Protein AF-A0A067F2X7-F1 (afdb_monomer_lite)

Radius of gyration: 16.56 Å; chains: 1; bounding box: 42×36×54 Å

Sequence (185 aa):
MISTTFTIRISRYPNTTDSADGMTFVFAPDSNPSPPNSYGSSLGIFSRSQGGNVSQLAVELDTYKNGFDMDGNHIGIDTTSVLSSFAASLNSTGIDLKSGRPIKVQIDYDGWTKMLYVSVAYHGYPLQRFIEKPIIMSETVPSSVYVGFTAATGAISESHHLLDWTFTTFPLPSYSLKKQNLVKH

Structure (mmCIF, N/CA/C/O backbone):
data_AF-A0A067F2X7-F1
#
_entry.id   AF-A0A067F2X7-F1
#
loop_
_atom_site.group_PDB
_atom_site.id
_atom_site.type_symbol
_atom_site.label_atom_id
_atom_site.label_alt_id
_atom_site.label_comp_id
_atom_site.label_asym_id
_atom_site.label_entity_id
_atom_site.label_seq_id
_atom_site.pdbx_PDB_ins_code
_atom_site.Cartn_x
_atom_site.Cartn_y
_atom_site.Cartn_z
_atom_site.occupancy
_atom_site.B_iso_or_equiv
_atom_site.auth_seq_id
_atom_site.auth_comp_id
_atom_site.auth_asym_id
_atom_site.auth_atom_id
_atom_site.pdbx_PDB_model_num
ATOM 1 N N . MET A 1 1 ? -15.515 -3.422 11.302 1.00 92.25 1 MET A N 1
ATOM 2 C CA . MET A 1 1 ? -14.749 -4.216 10.319 1.00 92.25 1 MET A CA 1
ATOM 3 C C . MET A 1 1 ? -14.449 -3.343 9.124 1.00 92.25 1 MET A C 1
ATOM 5 O O . MET A 1 1 ? -15.314 -2.559 8.740 1.00 92.25 1 MET A O 1
ATOM 9 N N . ILE A 1 2 ? -13.260 -3.474 8.551 1.00 96.12 2 ILE A N 1
ATOM 10 C CA . ILE A 1 2 ? -12.898 -2.843 7.278 1.00 96.12 2 ILE A CA 1
ATOM 11 C C . ILE A 1 2 ? -12.334 -3.946 6.392 1.00 96.12 2 ILE A C 1
ATOM 13 O O . ILE A 1 2 ? -11.570 -4.773 6.879 1.00 96.12 2 ILE A O 1
ATOM 17 N N . SER A 1 3 ? -12.720 -3.976 5.125 1.00 97.88 3 SER A N 1
ATOM 18 C CA . SER A 1 3 ? -12.086 -4.832 4.128 1.00 97.88 3 SER A CA 1
ATOM 19 C C . SER A 1 3 ? -11.923 -4.041 2.843 1.00 97.88 3 SER A C 1
ATOM 21 O O . SER A 1 3 ? -12.883 -3.459 2.330 1.00 97.88 3 SER A O 1
ATOM 23 N N . THR A 1 4 ? -10.698 -3.991 2.341 1.00 98.62 4 THR A N 1
ATOM 24 C CA . THR A 1 4 ? -10.367 -3.377 1.059 1.00 98.62 4 THR A CA 1
ATOM 25 C C . THR A 1 4 ? -9.616 -4.388 0.219 1.00 98.62 4 THR A C 1
ATOM 27 O O . THR A 1 4 ? -8.741 -5.101 0.706 1.00 98.62 4 THR A O 1
ATOM 30 N N . THR A 1 5 ? -9.987 -4.486 -1.047 1.00 98.69 5 THR A N 1
ATOM 31 C CA . THR A 1 5 ? -9.286 -5.308 -2.027 1.00 98.69 5 THR A CA 1
ATOM 32 C C . THR A 1 5 ? -9.041 -4.457 -3.249 1.00 98.69 5 THR A C 1
ATOM 34 O O . THR A 1 5 ? -9.955 -3.810 -3.756 1.00 98.69 5 THR A O 1
ATOM 37 N N . PHE A 1 6 ? -7.813 -4.461 -3.734 1.00 98.81 6 PHE A N 1
ATOM 38 C CA . PHE A 1 6 ? -7.448 -3.739 -4.938 1.00 98.81 6 PHE A CA 1
ATOM 39 C C . PHE A 1 6 ? -6.483 -4.556 -5.779 1.00 98.81 6 PHE A C 1
ATOM 41 O O . PHE A 1 6 ? -5.758 -5.418 -5.279 1.00 98.81 6 PHE A O 1
ATOM 48 N N . THR A 1 7 ? -6.497 -4.294 -7.080 1.00 98.81 7 THR A N 1
ATOM 49 C CA . THR A 1 7 ? -5.520 -4.853 -8.009 1.00 98.81 7 THR A CA 1
ATOM 50 C C . THR A 1 7 ? -4.675 -3.721 -8.557 1.00 98.81 7 THR A C 1
ATOM 52 O O . THR A 1 7 ? -5.209 -2.750 -9.088 1.00 98.81 7 THR A O 1
ATOM 55 N N . ILE A 1 8 ? -3.361 -3.858 -8.450 1.00 98.75 8 ILE A N 1
ATOM 56 C CA . ILE A 1 8 ? -2.392 -2.878 -8.933 1.00 98.75 8 ILE A CA 1
ATOM 57 C C . ILE A 1 8 ? -1.504 -3.474 -10.015 1.00 98.75 8 ILE A C 1
ATOM 59 O O . ILE A 1 8 ? -1.433 -4.691 -10.195 1.00 98.75 8 ILE A O 1
ATOM 63 N N . ARG A 1 9 ? -0.793 -2.606 -10.723 1.00 98.62 9 ARG A N 1
ATOM 64 C CA . ARG A 1 9 ? 0.336 -2.968 -11.570 1.00 98.62 9 ARG A CA 1
ATOM 65 C C . ARG A 1 9 ? 1.434 -1.931 -11.391 1.00 98.62 9 ARG A C 1
ATOM 67 O O . ARG A 1 9 ? 1.218 -0.771 -11.736 1.00 98.62 9 ARG A O 1
ATOM 74 N N . ILE A 1 10 ? 2.599 -2.374 -10.925 1.00 98.31 10 ILE A N 1
ATOM 75 C CA . ILE A 1 10 ? 3.811 -1.558 -10.890 1.00 98.31 10 ILE A CA 1
ATOM 76 C C . ILE A 1 10 ? 4.750 -2.050 -11.985 1.00 98.31 10 ILE A C 1
ATOM 78 O O . ILE A 1 10 ? 5.025 -3.248 -12.072 1.00 98.31 10 ILE A O 1
ATOM 82 N N . SER A 1 11 ? 5.180 -1.149 -12.870 1.00 96.56 11 SER A N 1
ATOM 83 C CA . SER A 1 11 ? 6.030 -1.515 -14.011 1.00 96.56 11 SER A CA 1
ATOM 84 C C . SER A 1 11 ? 7.213 -0.573 -14.151 1.00 96.56 11 SER A C 1
ATOM 86 O O . SER A 1 11 ? 7.033 0.643 -14.263 1.00 96.56 11 SER A O 1
ATOM 88 N N . ARG A 1 12 ? 8.407 -1.159 -14.250 1.00 93.88 12 ARG A N 1
ATOM 89 C CA . ARG A 1 12 ? 9.617 -0.472 -14.708 1.00 93.88 12 ARG A CA 1
ATOM 90 C C . ARG A 1 12 ? 9.470 0.034 -16.145 1.00 93.88 12 ARG A C 1
ATOM 92 O O . ARG A 1 12 ? 8.799 -0.595 -16.968 1.00 93.88 12 ARG A O 1
ATOM 99 N N . TYR A 1 13 ? 10.141 1.137 -16.465 1.00 90.75 13 TYR A N 1
ATOM 100 C CA . TYR A 1 13 ? 10.200 1.628 -17.841 1.00 90.75 13 TYR A CA 1
ATOM 101 C C . TYR A 1 13 ? 11.088 0.734 -18.732 1.00 90.75 13 TYR A C 1
ATOM 103 O O . TYR A 1 13 ? 12.013 0.074 -18.245 1.00 90.75 13 TYR A O 1
ATOM 111 N N . PRO A 1 14 ? 10.834 0.684 -20.054 1.00 87.31 14 PRO A N 1
ATOM 112 C CA . PRO A 1 14 ? 11.702 -0.029 -20.986 1.00 87.31 14 PRO A CA 1
ATOM 113 C C . PRO A 1 14 ? 13.152 0.464 -20.908 1.00 87.31 14 PRO A C 1
ATOM 115 O O . PRO A 1 14 ? 13.402 1.652 -20.724 1.00 87.31 14 PRO A O 1
ATOM 118 N N . ASN A 1 15 ? 14.108 -0.448 -21.102 1.00 86.50 15 ASN A N 1
ATOM 119 C CA . ASN A 1 15 ? 15.552 -0.171 -21.093 1.00 86.50 15 ASN A CA 1
ATOM 120 C C . ASN A 1 15 ? 16.133 0.338 -19.759 1.00 86.50 15 ASN A C 1
ATOM 122 O O . ASN A 1 15 ? 17.279 0.780 -19.737 1.00 86.50 15 ASN A O 1
ATOM 126 N N . THR A 1 16 ? 15.401 0.232 -18.645 1.00 87.50 16 THR A N 1
ATOM 127 C CA . THR A 1 16 ? 15.972 0.424 -17.304 1.00 87.50 16 THR A CA 1
ATOM 128 C C . THR A 1 16 ? 16.350 -0.918 -16.678 1.00 87.50 16 THR A C 1
ATOM 130 O O . THR A 1 16 ? 15.758 -1.961 -16.983 1.00 87.50 16 THR A O 1
ATOM 133 N N . THR A 1 17 ? 17.364 -0.903 -15.812 1.00 85.62 17 THR A N 1
ATOM 134 C CA . THR A 1 17 ? 17.776 -2.064 -15.005 1.00 85.62 17 THR A CA 1
ATOM 135 C C . THR A 1 17 ? 17.149 -2.066 -13.616 1.00 85.62 17 THR A C 1
ATOM 137 O O . THR A 1 17 ? 17.174 -3.099 -12.958 1.00 85.62 17 THR A O 1
ATOM 140 N N . ASP A 1 18 ? 16.586 -0.935 -13.187 1.00 87.62 18 ASP A N 1
ATOM 141 C CA . ASP A 1 18 ? 15.961 -0.762 -11.879 1.00 87.62 18 ASP A CA 1
ATOM 142 C C . ASP A 1 18 ? 14.793 0.240 -11.950 1.00 87.62 18 ASP A C 1
ATOM 144 O O . ASP A 1 18 ? 14.601 0.909 -12.977 1.00 87.62 18 ASP A O 1
ATOM 148 N N . SER A 1 19 ? 13.992 0.297 -10.886 1.00 94.38 19 SER A N 1
ATOM 149 C CA . SER A 1 19 ? 12.815 1.159 -10.746 1.00 94.38 19 SER A CA 1
ATOM 150 C C . SER A 1 19 ? 12.458 1.378 -9.265 1.00 94.38 19 SER A C 1
ATOM 152 O O . SER A 1 19 ? 12.882 0.589 -8.419 1.00 94.38 19 SER A O 1
ATOM 154 N N . ALA A 1 20 ? 11.759 2.478 -8.964 1.00 96.31 20 ALA A N 1
ATOM 155 C CA . ALA A 1 20 ? 11.443 2.939 -7.608 1.00 96.31 20 ALA A CA 1
ATOM 156 C C . ALA A 1 20 ? 10.265 3.947 -7.627 1.00 96.31 20 ALA A C 1
ATOM 158 O O . ALA A 1 20 ? 9.943 4.491 -8.691 1.00 96.31 20 ALA A O 1
ATOM 159 N N . ASP A 1 21 ? 9.630 4.284 -6.499 1.00 96.38 21 ASP A N 1
ATOM 160 C CA . ASP A 1 21 ? 9.939 3.830 -5.123 1.00 96.38 21 ASP A CA 1
ATOM 161 C C . ASP A 1 21 ? 8.808 2.995 -4.509 1.00 96.38 21 ASP A C 1
ATOM 163 O O . ASP A 1 21 ? 9.048 2.206 -3.605 1.00 96.38 21 ASP A O 1
ATOM 167 N N . GLY A 1 22 ? 7.584 3.133 -5.016 1.00 97.31 22 GLY A N 1
ATOM 168 C CA . GLY A 1 22 ? 6.470 2.279 -4.629 1.00 97.31 22 GLY A CA 1
ATOM 169 C C . GLY A 1 22 ? 5.163 3.042 -4.501 1.00 97.31 22 GLY A C 1
ATOM 170 O O . GLY A 1 22 ? 5.021 4.194 -4.928 1.00 97.31 22 GLY A O 1
ATOM 171 N N . MET A 1 23 ? 4.182 2.376 -3.903 1.00 98.06 23 MET A N 1
ATOM 172 C CA . MET A 1 23 ? 2.858 2.941 -3.664 1.00 98.06 23 MET A CA 1
ATOM 173 C C . MET A 1 23 ? 2.276 2.470 -2.339 1.00 98.06 23 MET A C 1
ATOM 175 O O . MET A 1 23 ? 2.690 1.450 -1.798 1.00 98.06 23 MET A O 1
ATOM 179 N N . THR A 1 24 ? 1.272 3.182 -1.841 1.00 97.69 24 THR A N 1
ATOM 180 C CA . THR A 1 24 ? 0.610 2.842 -0.582 1.00 97.69 24 THR A CA 1
ATOM 181 C C . THR A 1 24 ? -0.907 2.892 -0.715 1.00 97.69 24 THR A C 1
ATOM 183 O O . THR A 1 24 ? -1.456 3.628 -1.540 1.00 97.69 24 THR A O 1
ATOM 186 N N . PHE A 1 25 ? -1.590 2.108 0.116 1.00 98.19 25 PHE A N 1
ATOM 187 C CA . PHE A 1 25 ? -2.991 2.333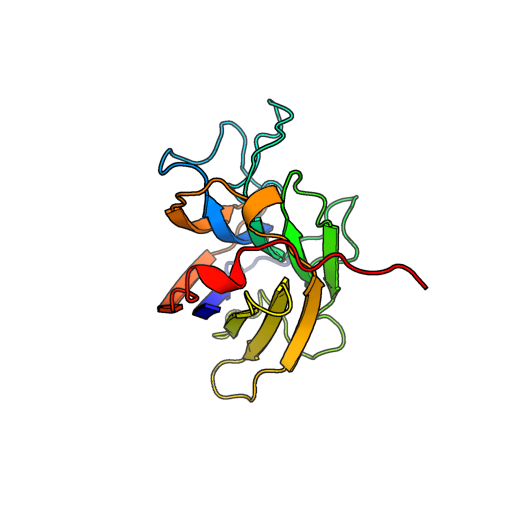 0.465 1.00 98.19 25 PHE A CA 1
ATOM 188 C C . PHE A 1 25 ? -3.053 3.048 1.816 1.00 98.19 25 PHE A C 1
ATOM 190 O O . PHE A 1 25 ? -2.439 2.575 2.770 1.00 98.19 25 PHE A O 1
ATOM 197 N N . VAL A 1 26 ? -3.802 4.148 1.918 1.00 96.56 26 VAL A N 1
ATOM 198 C CA . VAL A 1 26 ? -3.765 5.042 3.088 1.00 96.56 26 VAL A CA 1
ATOM 199 C C . VAL A 1 26 ? -5.121 5.231 3.753 1.00 96.56 26 VAL A C 1
ATOM 201 O O . VAL A 1 26 ? -6.155 5.283 3.090 1.00 96.56 26 VAL A O 1
ATOM 204 N N . PHE A 1 27 ? -5.080 5.426 5.070 1.00 96.31 27 PHE A N 1
ATOM 205 C CA . PHE A 1 27 ? -6.079 6.112 5.881 1.00 96.31 27 PHE A CA 1
ATOM 206 C C . PHE A 1 27 ? -5.472 7.448 6.330 1.00 96.31 27 PHE A C 1
ATOM 208 O O . PHE A 1 27 ? -4.697 7.495 7.288 1.00 96.31 27 PHE A O 1
ATOM 215 N N . ALA A 1 28 ? -5.797 8.519 5.611 1.00 93.44 28 ALA A N 1
ATOM 216 C CA . ALA A 1 28 ? -5.253 9.857 5.809 1.00 93.44 28 ALA A CA 1
ATOM 217 C C . ALA A 1 28 ? -6.178 10.732 6.683 1.00 93.44 28 ALA A C 1
ATOM 219 O O . ALA A 1 28 ? -7.405 10.584 6.625 1.00 93.44 28 ALA A O 1
ATOM 220 N N . PRO A 1 29 ? -5.625 11.665 7.479 1.00 91.38 29 PRO A N 1
ATOM 221 C CA . PRO A 1 29 ? -6.412 12.548 8.345 1.00 91.38 29 PRO A CA 1
ATOM 222 C C . PRO A 1 29 ? -7.179 13.635 7.574 1.00 91.38 29 PRO A C 1
ATOM 224 O O . PRO A 1 29 ? -8.161 14.174 8.083 1.00 91.38 29 PRO A O 1
ATOM 227 N N . ASP A 1 30 ? -6.746 13.960 6.357 1.00 90.94 30 ASP A N 1
ATOM 228 C CA . ASP A 1 30 ? -7.363 14.952 5.483 1.00 90.94 30 ASP A CA 1
ATOM 229 C C . ASP A 1 30 ? -7.244 14.540 4.003 1.00 90.94 30 ASP A C 1
ATOM 231 O O . ASP A 1 30 ? -6.714 13.477 3.678 1.00 90.94 30 ASP A O 1
ATOM 235 N N . SER A 1 31 ? -7.799 15.360 3.110 1.00 92.06 31 SER A N 1
ATOM 236 C CA . SER A 1 31 ? -7.740 15.171 1.658 1.00 92.06 31 SER A CA 1
ATOM 237 C C . SER A 1 31 ? -6.798 16.167 0.972 1.00 92.06 31 SER A C 1
ATOM 239 O O . SER A 1 31 ? -6.994 16.485 -0.204 1.00 92.06 31 SER A O 1
ATOM 241 N N . ASN A 1 32 ? -5.848 16.747 1.707 1.00 90.38 32 ASN A N 1
ATOM 242 C CA . ASN A 1 32 ? -4.879 17.665 1.125 1.00 90.38 32 ASN A CA 1
ATOM 243 C C . ASN A 1 32 ? -3.917 16.899 0.200 1.00 90.38 32 ASN A C 1
ATOM 245 O O . ASN A 1 32 ? -3.752 15.684 0.331 1.00 90.38 32 ASN A O 1
ATOM 249 N N . PRO A 1 33 ? -3.253 17.587 -0.746 1.00 90.44 33 PRO A N 1
ATOM 250 C CA . PRO A 1 33 ? -2.151 16.989 -1.489 1.00 90.44 33 PRO A CA 1
ATOM 251 C C . PRO A 1 33 ? -1.068 16.443 -0.551 1.00 90.44 33 PRO A C 1
ATOM 253 O O . PRO A 1 33 ? -0.897 16.948 0.562 1.00 90.44 33 PRO A O 1
ATOM 256 N N . SER A 1 34 ? -0.294 15.466 -1.035 1.00 90.62 34 SER A N 1
ATOM 257 C CA . SER A 1 34 ? 0.858 14.931 -0.304 1.00 90.62 34 SER A CA 1
ATOM 258 C C . SER A 1 34 ? 1.757 16.050 0.242 1.00 90.62 34 SER A C 1
ATOM 260 O O . SER A 1 34 ? 1.944 17.070 -0.435 1.00 90.62 34 SER A O 1
ATOM 262 N N . PRO A 1 35 ? 2.357 15.869 1.434 1.00 89.25 35 PRO A N 1
ATOM 263 C CA . PRO A 1 35 ? 3.197 16.889 2.043 1.00 89.25 35 PRO A CA 1
ATOM 264 C C . PRO A 1 35 ? 4.345 17.350 1.126 1.00 89.25 35 PRO A C 1
ATOM 266 O O . PRO A 1 35 ? 4.822 16.588 0.276 1.00 89.25 35 PRO A O 1
ATOM 269 N N . PRO A 1 36 ? 4.876 18.570 1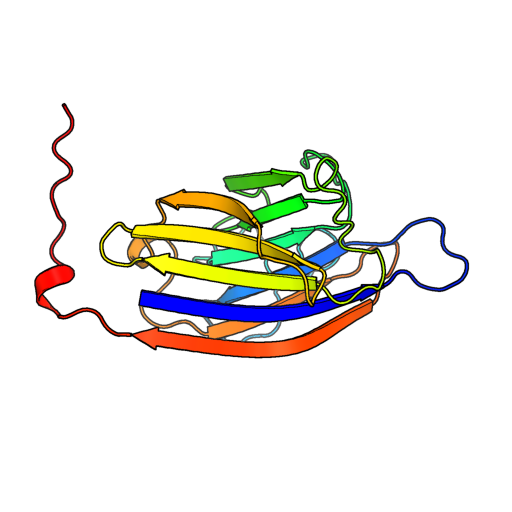.320 1.00 89.25 36 PRO A N 1
ATOM 270 C CA . PRO A 1 36 ? 6.046 19.023 0.579 1.00 89.25 36 PRO A CA 1
ATOM 271 C C . PRO A 1 36 ? 7.224 18.053 0.735 1.00 89.25 36 PRO A C 1
ATOM 273 O O . PRO A 1 36 ? 7.493 17.558 1.833 1.00 89.25 36 PRO A O 1
ATOM 276 N N . ASN A 1 37 ? 7.960 17.818 -0.355 1.00 89.62 37 ASN A N 1
ATOM 277 C CA . ASN A 1 37 ? 9.115 16.911 -0.397 1.00 89.62 37 ASN A CA 1
ATOM 278 C C . ASN A 1 37 ? 8.796 15.449 -0.024 1.00 89.62 37 ASN A C 1
ATOM 280 O O . ASN A 1 37 ? 9.651 14.763 0.534 1.00 89.62 37 ASN A O 1
ATOM 284 N N . SER A 1 38 ? 7.587 14.972 -0.335 1.00 92.19 38 SER A N 1
ATOM 285 C CA . SER A 1 38 ? 7.146 13.589 -0.084 1.00 92.19 38 SER A CA 1
ATOM 286 C C . SER A 1 38 ? 7.437 12.609 -1.242 1.00 92.19 38 SER A C 1
ATOM 288 O O . SER A 1 38 ? 6.802 11.569 -1.379 1.00 92.19 38 SER A O 1
ATOM 290 N N . TYR A 1 39 ? 8.405 12.929 -2.103 1.00 93.50 39 TYR A N 1
ATOM 291 C CA . TYR A 1 39 ? 8.830 12.063 -3.211 1.00 93.50 39 TYR A CA 1
ATOM 292 C C . TYR A 1 39 ? 9.748 10.916 -2.738 1.00 93.50 39 TYR A C 1
ATOM 294 O O . TYR A 1 39 ? 10.190 10.887 -1.580 1.00 93.50 39 TYR A O 1
ATOM 302 N N . GLY A 1 40 ? 10.065 9.992 -3.651 1.00 94.69 40 GLY A N 1
ATOM 303 C CA . GLY A 1 40 ? 10.885 8.803 -3.405 1.00 94.69 40 GLY A CA 1
ATOM 304 C C . GLY A 1 40 ? 10.366 7.936 -2.254 1.00 94.69 40 GLY A C 1
ATOM 305 O O . GLY A 1 40 ? 9.160 7.846 -2.055 1.00 94.69 40 GLY A O 1
ATOM 306 N N . SER A 1 41 ? 11.283 7.418 -1.434 1.00 92.75 41 SER A N 1
ATOM 307 C CA . SER A 1 41 ? 11.054 6.678 -0.171 1.00 92.75 41 SER A CA 1
ATOM 308 C C . SER A 1 41 ? 10.067 7.267 0.852 1.00 92.75 41 SER A C 1
ATOM 310 O O . SER A 1 41 ? 9.928 6.741 1.946 1.00 92.75 41 SER A O 1
ATOM 312 N N . SER A 1 42 ? 9.484 8.437 0.591 1.00 92.06 42 SER A N 1
ATOM 313 C CA . SER A 1 42 ? 8.428 9.004 1.439 1.00 92.06 42 SER A CA 1
ATOM 314 C C . SER A 1 42 ? 7.030 8.660 0.938 1.00 92.06 42 SER A C 1
ATOM 316 O O . SER A 1 42 ? 6.063 9.046 1.589 1.00 92.06 42 SER A O 1
ATOM 318 N N . LEU A 1 43 ? 6.942 7.999 -0.224 1.00 94.25 43 LEU A N 1
ATOM 319 C CA . LEU A 1 43 ? 5.762 7.397 -0.845 1.00 94.25 43 LEU A CA 1
ATOM 320 C C . LEU A 1 43 ? 4.519 8.301 -0.919 1.00 94.25 43 LEU A C 1
ATOM 322 O O . LEU A 1 43 ? 3.395 7.817 -1.026 1.00 94.25 43 LEU A O 1
ATOM 326 N N . GLY A 1 44 ? 4.689 9.625 -0.872 1.00 92.88 44 GLY A N 1
ATOM 327 C CA . GLY A 1 44 ? 3.590 10.589 -0.817 1.00 92.88 44 GLY A CA 1
ATOM 328 C C . GLY A 1 44 ? 2.877 10.683 0.540 1.00 92.88 44 GLY A C 1
ATOM 329 O O . GLY A 1 44 ? 1.867 11.383 0.622 1.00 92.88 44 GLY A O 1
ATOM 330 N N . ILE A 1 45 ? 3.376 10.003 1.580 1.00 90.06 45 ILE A N 1
ATOM 331 C CA . ILE A 1 45 ? 2.746 9.895 2.906 1.00 90.06 45 ILE A CA 1
ATOM 332 C C . ILE A 1 45 ? 3.442 10.717 4.005 1.00 90.06 45 ILE A C 1
ATOM 334 O O . ILE A 1 45 ? 2.792 11.090 4.978 1.00 90.06 45 ILE A O 1
ATOM 338 N N . PHE A 1 46 ? 4.731 11.059 3.869 1.00 85.50 46 PHE A N 1
ATOM 339 C CA . PHE A 1 46 ? 5.456 11.878 4.860 1.00 85.50 46 PHE A CA 1
ATOM 340 C C . PHE A 1 46 ? 6.329 12.962 4.222 1.00 85.50 46 PHE A C 1
ATOM 342 O O . PHE A 1 46 ? 6.857 12.785 3.124 1.00 85.50 46 PHE A O 1
ATOM 349 N N . SER A 1 47 ? 6.536 14.083 4.920 1.00 82.75 47 SER A N 1
ATOM 350 C CA . SER A 1 47 ? 7.501 15.105 4.495 1.00 82.75 47 SER A CA 1
ATOM 351 C C . SER A 1 47 ? 8.900 14.773 5.010 1.00 82.75 47 SER A C 1
ATOM 353 O O . SER A 1 47 ? 9.111 14.663 6.215 1.00 82.75 47 SER A O 1
ATOM 355 N N . ARG A 1 48 ? 9.897 14.728 4.119 1.00 73.69 48 ARG A N 1
ATOM 356 C CA . ARG A 1 48 ? 11.315 14.596 4.517 1.00 73.69 48 ARG A CA 1
ATOM 357 C C . ARG A 1 48 ? 11.837 15.801 5.302 1.00 73.69 48 ARG A C 1
ATOM 359 O O . ARG A 1 48 ? 12.789 15.683 6.063 1.00 73.69 48 ARG A O 1
ATOM 366 N N . SER A 1 49 ? 11.246 16.972 5.070 1.00 67.56 49 SER A N 1
ATOM 367 C CA . SER A 1 49 ? 11.675 18.252 5.650 1.00 67.56 49 SER A CA 1
ATOM 368 C C . SER A 1 49 ? 10.946 18.614 6.939 1.00 67.56 49 SER A C 1
ATOM 370 O O . SER A 1 49 ? 11.451 19.404 7.732 1.00 67.56 49 SER A O 1
ATOM 372 N N . GLN A 1 50 ? 9.748 18.071 7.131 1.00 62.22 50 GLN A N 1
ATOM 373 C CA . GLN A 1 50 ? 8.910 18.338 8.287 1.00 62.22 50 GLN A CA 1
ATOM 374 C C . GLN A 1 50 ? 8.706 17.000 8.982 1.00 62.22 50 GLN A C 1
ATOM 376 O O . GLN A 1 50 ? 7.804 16.248 8.626 1.00 62.22 50 GLN A O 1
ATOM 381 N N . GLY A 1 51 ? 9.596 16.673 9.926 1.00 57.62 51 GLY A N 1
ATOM 382 C CA . GLY A 1 51 ? 9.382 15.527 10.809 1.00 57.62 51 GLY A CA 1
ATOM 383 C C . GLY A 1 51 ? 7.961 15.601 11.366 1.00 57.62 51 GLY A C 1
ATOM 384 O O . GLY A 1 51 ? 7.541 16.657 11.840 1.00 57.62 51 GLY A O 1
ATOM 385 N N . GLY A 1 52 ? 7.190 14.527 11.217 1.00 57.88 52 GLY A N 1
ATOM 386 C CA . GLY A 1 52 ? 5.744 14.620 11.348 1.00 57.88 52 GLY A CA 1
ATOM 387 C C . GLY A 1 52 ? 5.144 13.357 11.923 1.00 57.88 52 GLY A C 1
ATOM 388 O O . GLY A 1 52 ? 5.037 12.355 11.228 1.00 57.88 52 GLY A O 1
ATOM 389 N N . ASN A 1 53 ? 4.682 13.459 13.170 1.00 60.66 53 ASN A N 1
ATOM 390 C CA . ASN A 1 53 ? 3.736 12.531 13.781 1.00 60.66 53 ASN A CA 1
ATOM 391 C C . ASN A 1 53 ? 2.366 12.693 13.102 1.00 60.66 53 ASN A C 1
ATOM 393 O O . ASN A 1 53 ? 1.429 13.225 13.698 1.00 60.66 53 ASN A O 1
ATOM 397 N N . VAL A 1 54 ? 2.254 12.310 11.832 1.00 69.44 54 VAL A N 1
ATOM 398 C CA . VAL A 1 54 ? 0.950 12.242 11.171 1.00 69.44 54 VAL A CA 1
ATOM 399 C C . VAL A 1 54 ? 0.206 11.053 11.771 1.00 69.44 54 VAL A C 1
ATOM 401 O O . VAL A 1 54 ? 0.738 9.948 11.835 1.00 69.44 54 VAL A O 1
ATOM 404 N N . SER A 1 55 ? -1.015 11.279 12.258 1.00 83.62 55 SER A N 1
ATOM 405 C CA . SER A 1 55 ? -1.914 10.194 12.660 1.00 83.62 55 SER A CA 1
ATOM 406 C C . SER A 1 55 ? -2.543 9.599 11.407 1.00 83.62 55 SER A C 1
ATOM 408 O O . SER A 1 55 ? -3.627 10.004 10.989 1.00 83.62 55 SER A O 1
ATOM 410 N N . GLN A 1 56 ? -1.815 8.691 10.771 1.00 89.56 56 GLN A N 1
ATOM 411 C CA . GLN A 1 56 ? -2.257 7.965 9.591 1.00 89.56 56 GLN A CA 1
ATOM 412 C C . GLN A 1 56 ? -1.950 6.478 9.739 1.00 89.56 56 GLN A C 1
ATOM 414 O O . GLN A 1 56 ? -1.230 6.054 10.642 1.00 89.56 56 GLN A O 1
ATOM 419 N N . LEU A 1 57 ? -2.520 5.691 8.839 1.00 94.19 57 LEU A N 1
ATOM 420 C CA . LEU A 1 57 ? -2.155 4.299 8.629 1.00 94.19 57 LEU A CA 1
ATOM 421 C C . LEU A 1 57 ? -1.944 4.114 7.132 1.00 94.19 57 LEU A C 1
ATOM 423 O O . LEU A 1 57 ? -2.867 4.378 6.363 1.00 94.19 57 LEU A O 1
ATOM 427 N N . ALA A 1 58 ? -0.775 3.647 6.723 1.00 95.56 58 ALA A N 1
ATOM 428 C CA . ALA A 1 58 ? -0.512 3.256 5.350 1.00 95.56 58 ALA A CA 1
ATOM 429 C C . ALA A 1 58 ? -0.088 1.790 5.299 1.00 95.56 58 ALA A C 1
ATOM 431 O O . ALA A 1 58 ? 0.574 1.288 6.205 1.00 95.56 58 ALA A O 1
ATOM 432 N N . VAL A 1 59 ? -0.501 1.101 4.242 1.00 97.69 59 VAL A N 1
ATOM 433 C CA . VAL A 1 59 ? 0.082 -0.179 3.848 1.00 97.69 59 VAL A CA 1
ATOM 434 C C . VAL A 1 59 ? 0.910 0.076 2.602 1.00 97.69 59 VAL A C 1
ATOM 436 O O . VAL A 1 59 ? 0.344 0.386 1.549 1.00 97.69 59 VAL A O 1
ATOM 439 N N . GLU A 1 60 ? 2.229 -0.018 2.735 1.00 97.31 60 GLU A N 1
ATOM 440 C CA . GLU A 1 60 ? 3.175 0.217 1.646 1.00 97.31 60 GLU A CA 1
ATOM 441 C C . GLU A 1 60 ? 3.433 -1.047 0.823 1.00 97.31 60 GLU A C 1
ATOM 443 O O . GLU A 1 60 ? 3.391 -2.175 1.324 1.00 97.31 60 GLU A O 1
ATOM 448 N N . LEU A 1 61 ? 3.680 -0.828 -0.465 1.00 98.00 61 LEU A N 1
ATOM 449 C CA . LEU A 1 61 ? 4.205 -1.785 -1.427 1.00 98.00 61 LEU A CA 1
ATOM 450 C C . LEU A 1 61 ? 5.487 -1.169 -1.986 1.00 98.00 61 LEU A C 1
ATOM 452 O O . LEU A 1 61 ? 5.436 -0.395 -2.948 1.00 98.00 61 LEU A O 1
ATOM 456 N N . ASP A 1 62 ? 6.601 -1.481 -1.333 1.00 97.06 62 ASP A N 1
ATOM 457 C CA . ASP A 1 62 ? 7.898 -0.855 -1.563 1.00 97.06 62 ASP A CA 1
ATOM 458 C C . ASP A 1 62 ? 8.740 -1.685 -2.547 1.00 97.06 62 ASP A C 1
ATOM 460 O O . ASP A 1 62 ? 8.914 -2.904 -2.410 1.00 97.06 62 ASP A O 1
ATOM 464 N N . THR A 1 63 ? 9.230 -1.005 -3.583 1.00 97.25 63 THR A N 1
ATOM 465 C CA . THR A 1 63 ? 9.961 -1.580 -4.718 1.00 97.25 63 THR A CA 1
ATOM 466 C C . THR A 1 63 ? 11.445 -1.213 -4.730 1.00 97.25 63 THR A C 1
ATOM 468 O O . THR A 1 63 ? 12.168 -1.578 -5.674 1.00 97.25 63 THR A O 1
ATOM 471 N N . TYR A 1 64 ? 11.924 -0.505 -3.705 1.00 96.31 64 TYR A N 1
ATOM 472 C CA . TYR A 1 64 ? 13.267 0.040 -3.647 1.00 96.31 64 TYR A CA 1
ATOM 473 C C . TYR A 1 64 ? 13.898 -0.099 -2.261 1.00 96.31 64 TYR A C 1
ATOM 475 O O . TYR A 1 64 ? 13.306 0.161 -1.233 1.00 96.31 64 TYR A O 1
ATOM 483 N N . LYS A 1 65 ? 15.170 -0.501 -2.215 1.00 94.94 65 LYS A N 1
ATOM 484 C CA . LYS A 1 65 ? 15.873 -0.644 -0.938 1.00 94.94 65 LYS A CA 1
ATOM 485 C C . LYS A 1 65 ? 16.517 0.681 -0.535 1.00 94.94 65 LYS A C 1
ATOM 487 O O . LYS A 1 65 ? 17.624 0.986 -0.991 1.00 94.94 65 LYS A O 1
ATOM 492 N N . ASN A 1 66 ? 15.894 1.443 0.356 1.00 91.81 66 ASN A N 1
ATOM 493 C CA . ASN A 1 66 ? 16.576 2.513 1.075 1.00 91.81 66 ASN A CA 1
ATOM 494 C C . ASN A 1 66 ? 17.445 1.946 2.211 1.00 91.81 66 ASN A C 1
ATOM 496 O O . ASN A 1 66 ? 17.436 0.758 2.530 1.00 91.81 66 ASN A O 1
ATOM 500 N N . GLY A 1 67 ? 18.279 2.800 2.815 1.00 89.75 67 GLY A N 1
ATOM 501 C CA . GLY A 1 67 ? 19.260 2.367 3.820 1.00 89.75 67 GLY A CA 1
ATOM 502 C C . GLY A 1 67 ? 18.651 1.784 5.101 1.00 89.75 67 GLY A C 1
ATOM 503 O O . GLY A 1 67 ? 19.366 1.143 5.867 1.00 89.75 67 GLY A O 1
ATOM 504 N N . PHE A 1 68 ? 17.358 2.013 5.330 1.00 85.44 68 PHE A N 1
ATOM 505 C CA . PHE A 1 68 ? 16.603 1.533 6.485 1.00 85.44 68 PHE A CA 1
ATOM 506 C C . PHE A 1 68 ? 15.724 0.308 6.176 1.00 85.44 68 PHE A C 1
ATOM 508 O O . PHE A 1 68 ? 15.198 -0.288 7.115 1.00 85.44 68 PHE A O 1
ATOM 515 N N . ASP A 1 69 ? 15.624 -0.112 4.911 1.00 90.56 69 ASP A N 1
ATOM 516 C CA . ASP A 1 69 ? 14.753 -1.217 4.504 1.00 90.56 69 ASP A CA 1
ATOM 517 C C . ASP A 1 69 ? 15.448 -2.572 4.563 1.00 90.56 69 ASP A C 1
ATOM 519 O O . ASP A 1 69 ? 16.664 -2.711 4.358 1.00 90.56 69 ASP A O 1
ATOM 523 N N . MET A 1 70 ? 14.648 -3.620 4.772 1.00 92.25 70 MET A N 1
ATOM 524 C CA . MET A 1 70 ? 15.149 -4.995 4.730 1.00 92.25 70 MET A CA 1
ATOM 525 C C . MET A 1 70 ? 15.622 -5.382 3.319 1.00 92.25 70 MET A C 1
ATOM 527 O O . MET A 1 70 ? 16.713 -5.939 3.139 1.00 92.25 70 MET A O 1
ATOM 531 N N . ASP A 1 71 ? 14.833 -5.028 2.306 1.00 95.38 71 ASP A N 1
ATOM 532 C CA . ASP A 1 71 ? 15.073 -5.268 0.888 1.00 95.38 71 ASP A CA 1
ATOM 533 C C . ASP A 1 71 ? 14.212 -4.328 0.023 1.00 95.38 71 ASP A C 1
ATOM 535 O O . ASP A 1 71 ? 13.489 -3.502 0.560 1.00 95.38 71 ASP A O 1
ATOM 539 N N . GLY A 1 72 ? 14.319 -4.431 -1.305 1.00 95.50 72 GLY A N 1
ATOM 540 C CA . GLY A 1 72 ? 13.558 -3.601 -2.252 1.00 95.50 72 GLY A CA 1
ATOM 541 C C . GLY A 1 72 ? 12.353 -4.309 -2.872 1.00 95.50 72 GLY A C 1
ATOM 542 O O . GLY A 1 72 ? 12.085 -4.110 -4.054 1.00 95.50 72 GLY A O 1
ATOM 543 N N . ASN A 1 73 ? 11.722 -5.236 -2.152 1.00 97.56 73 ASN A N 1
ATOM 544 C CA . ASN A 1 73 ? 10.503 -5.913 -2.590 1.00 97.56 73 ASN A CA 1
ATOM 545 C C . ASN A 1 73 ? 9.746 -6.420 -1.357 1.00 97.56 73 ASN A C 1
ATOM 547 O O . ASN A 1 73 ? 9.758 -7.617 -1.037 1.00 97.56 73 ASN A O 1
ATOM 551 N N . HIS A 1 74 ? 9.109 -5.497 -0.646 1.00 97.56 74 HIS A N 1
ATOM 552 C CA . HIS A 1 74 ? 8.434 -5.792 0.609 1.00 97.56 74 HIS A CA 1
ATOM 553 C C . HIS A 1 74 ? 7.101 -5.053 0.723 1.00 97.56 74 HIS A C 1
ATOM 555 O O . HIS A 1 74 ? 6.791 -4.131 -0.028 1.00 97.56 74 HIS A O 1
ATOM 561 N N . ILE A 1 75 ? 6.287 -5.511 1.667 1.00 97.62 75 ILE A N 1
ATOM 562 C CA . ILE A 1 75 ? 5.105 -4.782 2.117 1.00 97.62 75 ILE A CA 1
ATOM 563 C C . ILE A 1 75 ? 5.279 -4.371 3.568 1.00 97.62 75 ILE A C 1
ATOM 565 O O . ILE A 1 75 ? 5.939 -5.079 4.336 1.00 97.62 75 ILE A O 1
ATOM 569 N N . GLY A 1 76 ? 4.637 -3.278 3.953 1.00 95.75 76 GLY A N 1
ATOM 570 C CA . GLY A 1 76 ? 4.810 -2.700 5.276 1.00 95.75 76 GLY A CA 1
ATOM 571 C C . GLY A 1 76 ? 3.567 -2.014 5.823 1.00 95.75 76 GLY A C 1
ATOM 572 O O . GLY A 1 76 ? 2.563 -1.867 5.126 1.00 95.75 76 GLY A O 1
ATOM 573 N N . ILE A 1 77 ? 3.615 -1.662 7.107 1.00 95.19 77 ILE A N 1
ATOM 574 C CA . ILE A 1 77 ? 2.614 -0.848 7.796 1.00 95.19 77 ILE A CA 1
ATOM 575 C C . ILE A 1 77 ? 3.308 0.381 8.375 1.00 95.19 77 ILE A C 1
ATOM 577 O O . ILE A 1 77 ? 4.039 0.283 9.372 1.00 95.19 77 ILE A O 1
ATOM 581 N N . ASP A 1 78 ? 2.941 1.537 7.839 1.00 90.94 78 ASP A N 1
ATOM 582 C CA . ASP A 1 78 ? 3.410 2.836 8.300 1.00 90.94 78 ASP A CA 1
ATOM 583 C C . ASP A 1 78 ? 2.330 3.535 9.105 1.00 90.94 78 ASP A C 1
ATOM 585 O O . ASP A 1 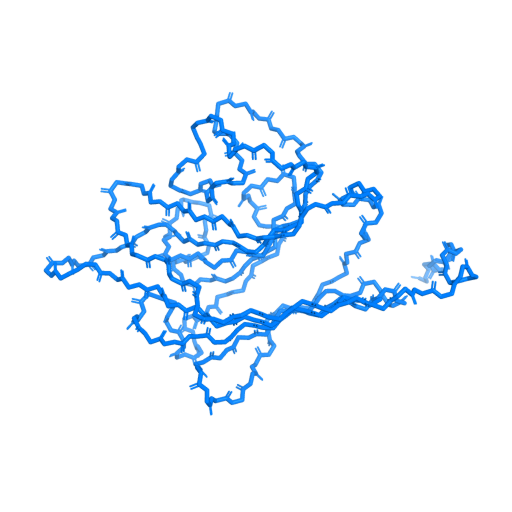78 ? 1.140 3.469 8.791 1.00 90.94 78 ASP A O 1
ATOM 589 N N . THR A 1 79 ? 2.744 4.240 10.152 1.00 86.69 79 THR A N 1
ATOM 590 C CA . THR A 1 79 ? 1.818 5.028 10.972 1.00 86.69 79 THR A CA 1
ATOM 591 C C . THR A 1 79 ? 2.329 6.444 11.174 1.00 86.69 79 THR A C 1
ATOM 593 O O . THR A 1 79 ? 1.886 7.363 10.497 1.00 86.69 79 THR A O 1
ATOM 596 N N . THR A 1 80 ? 3.316 6.628 12.049 1.00 78.38 80 THR A N 1
ATOM 597 C CA . THR A 1 80 ? 3.902 7.941 12.369 1.00 78.38 80 THR A CA 1
ATOM 598 C C . THR A 1 80 ? 5.193 8.247 11.609 1.00 78.38 80 THR A C 1
ATOM 600 O O . THR A 1 80 ? 5.742 9.336 11.753 1.00 78.38 80 THR A O 1
ATOM 603 N N . SER A 1 81 ? 5.707 7.293 10.835 1.00 69.06 81 SER A N 1
ATOM 604 C CA . SER A 1 81 ? 6.993 7.357 10.139 1.00 69.06 81 SER A CA 1
ATOM 605 C C . SER A 1 81 ? 6.988 6.427 8.921 1.00 69.06 81 SER A C 1
ATOM 607 O O . SER A 1 81 ? 6.279 5.425 8.960 1.00 69.06 81 SER A O 1
ATOM 609 N N . VAL A 1 82 ? 7.812 6.736 7.902 1.00 61.69 82 VAL A N 1
ATOM 610 C CA . VAL A 1 82 ? 8.168 5.828 6.777 1.00 61.69 82 VAL A CA 1
ATOM 611 C C . VAL A 1 82 ? 8.932 4.593 7.246 1.00 61.69 82 VAL A C 1
ATOM 613 O O . VAL A 1 82 ? 9.119 3.643 6.506 1.00 61.69 82 VAL A O 1
ATOM 616 N N . LEU A 1 83 ? 9.464 4.631 8.469 1.00 67.19 83 LEU A N 1
ATOM 617 C CA . LEU A 1 83 ? 10.005 3.438 9.092 1.00 67.19 83 LEU A CA 1
ATOM 618 C C . LEU A 1 83 ? 8.820 2.568 9.478 1.00 67.19 83 LEU A C 1
ATOM 620 O O . LEU A 1 83 ? 8.264 2.717 10.574 1.00 67.19 83 LEU A O 1
ATOM 624 N N . SER A 1 84 ? 8.465 1.686 8.551 1.00 61.28 84 SER A N 1
ATOM 625 C CA . SER A 1 84 ? 7.465 0.654 8.724 1.00 61.28 84 SER A CA 1
ATOM 626 C C . SER A 1 84 ? 7.603 0.025 10.100 1.00 61.28 84 SER A C 1
ATOM 628 O O . SER A 1 84 ? 8.625 -0.574 10.450 1.00 61.28 84 SER A O 1
ATOM 630 N N . SER A 1 85 ? 6.558 0.159 10.918 1.00 72.44 85 SER A N 1
ATOM 631 C CA . SER A 1 85 ? 6.551 -0.469 12.244 1.00 72.44 85 SER A CA 1
ATOM 632 C C . SER A 1 85 ? 6.589 -1.990 12.108 1.00 72.44 85 SER A C 1
ATOM 634 O O . SER A 1 85 ? 7.097 -2.694 12.983 1.00 72.44 85 SER A O 1
ATOM 636 N N . PHE A 1 86 ? 6.066 -2.493 10.987 1.00 87.62 86 PHE A N 1
ATOM 637 C CA . PHE A 1 86 ? 6.065 -3.896 10.623 1.00 87.62 86 PHE A CA 1
ATOM 638 C C . PHE A 1 86 ? 6.195 -4.036 9.112 1.00 87.62 86 PHE A C 1
ATOM 640 O O . PHE A 1 86 ? 5.353 -3.516 8.393 1.00 87.62 86 PHE A O 1
ATOM 647 N N . ALA A 1 87 ? 7.172 -4.811 8.652 1.00 93.38 87 ALA A N 1
ATOM 648 C CA . ALA A 1 87 ? 7.347 -5.126 7.240 1.00 93.38 87 ALA A CA 1
ATOM 649 C C . ALA A 1 87 ? 7.570 -6.628 7.019 1.00 93.38 87 ALA A C 1
ATOM 651 O O . ALA A 1 87 ? 7.995 -7.352 7.928 1.00 93.38 87 ALA A O 1
ATOM 652 N N . ALA A 1 88 ? 7.254 -7.096 5.814 1.00 96.88 88 ALA A N 1
ATOM 653 C CA . ALA A 1 88 ? 7.422 -8.473 5.371 1.00 96.88 88 ALA A CA 1
ATOM 654 C C . ALA A 1 88 ? 7.984 -8.513 3.942 1.00 96.88 88 ALA A C 1
ATOM 656 O O . ALA A 1 88 ? 7.386 -7.974 3.011 1.00 96.88 88 ALA A O 1
ATOM 657 N N . SER A 1 89 ? 9.116 -9.199 3.779 1.00 97.50 89 SER A N 1
ATOM 658 C CA . SER A 1 89 ? 9.751 -9.434 2.480 1.00 97.50 89 SER A CA 1
ATOM 659 C C . SER A 1 89 ? 8.897 -10.330 1.585 1.00 97.50 89 SER A C 1
ATOM 661 O O . SER A 1 89 ? 8.363 -11.346 2.040 1.00 97.50 89 SER A O 1
ATOM 663 N N . LEU A 1 90 ? 8.849 -10.009 0.291 1.00 97.94 90 LEU A N 1
ATOM 664 C CA . LEU A 1 90 ? 8.229 -10.844 -0.737 1.00 97.94 90 LEU A CA 1
ATOM 665 C C . LEU A 1 90 ? 9.248 -11.665 -1.546 1.00 97.94 90 LEU A C 1
ATOM 667 O O . LEU A 1 90 ? 8.847 -12.522 -2.336 1.00 97.94 90 LEU A O 1
ATOM 671 N N . ASN A 1 91 ? 10.556 -11.491 -1.332 1.00 96.12 91 ASN A N 1
ATOM 672 C CA . ASN A 1 91 ? 11.603 -12.107 -2.162 1.00 96.12 91 ASN A CA 1
ATOM 673 C C . ASN A 1 91 ? 11.555 -13.644 -2.220 1.00 96.12 91 ASN A C 1
ATOM 675 O O . ASN A 1 91 ? 11.852 -14.232 -3.258 1.00 96.12 91 ASN A O 1
ATOM 679 N N . SER A 1 92 ? 11.155 -14.312 -1.136 1.00 94.31 92 SER A N 1
ATOM 680 C CA . SER A 1 92 ? 11.057 -15.781 -1.071 1.00 94.31 92 SER A CA 1
ATOM 681 C C . SER A 1 92 ? 9.709 -16.341 -1.541 1.00 94.31 92 SER A C 1
ATOM 683 O O . SER A 1 92 ? 9.497 -17.551 -1.509 1.00 94.31 92 SER A O 1
ATOM 685 N N . THR A 1 93 ? 8.793 -15.477 -1.978 1.00 95.06 93 THR A N 1
ATOM 686 C CA . THR A 1 93 ? 7.403 -15.842 -2.300 1.00 95.06 93 THR A CA 1
ATOM 687 C C . THR A 1 93 ? 7.183 -16.061 -3.797 1.00 95.06 93 THR A C 1
ATOM 689 O O . THR A 1 93 ? 6.169 -16.621 -4.208 1.00 95.06 93 THR A O 1
ATOM 692 N N . GLY A 1 94 ? 8.129 -15.602 -4.626 1.00 95.50 94 GLY A N 1
ATOM 693 C CA . GLY A 1 94 ? 7.984 -15.538 -6.080 1.00 95.50 94 GLY A CA 1
ATOM 694 C C . GLY A 1 94 ? 7.132 -14.362 -6.573 1.00 95.50 94 GLY A C 1
ATOM 695 O O . GLY A 1 94 ? 6.934 -14.237 -7.781 1.00 95.50 94 GLY A O 1
ATOM 696 N N . ILE A 1 95 ? 6.634 -13.506 -5.672 1.00 97.94 95 ILE A N 1
ATOM 697 C CA . ILE A 1 95 ? 5.961 -12.249 -6.005 1.00 97.94 95 ILE A CA 1
ATOM 698 C C . ILE A 1 95 ? 7.012 -11.140 -6.084 1.00 97.94 95 ILE A C 1
ATOM 700 O O . ILE A 1 95 ? 7.671 -10.819 -5.099 1.00 97.94 95 ILE A O 1
ATOM 704 N N . ASP A 1 96 ? 7.135 -10.544 -7.264 1.00 97.56 96 ASP A N 1
ATOM 705 C CA . ASP A 1 96 ? 7.900 -9.322 -7.510 1.00 97.56 96 ASP A CA 1
ATOM 706 C C . ASP A 1 96 ? 6.926 -8.172 -7.793 1.00 97.56 96 ASP A C 1
ATOM 708 O O . ASP A 1 96 ? 6.181 -8.209 -8.786 1.00 97.56 96 ASP A O 1
ATOM 712 N N . LEU A 1 97 ? 6.926 -7.167 -6.911 1.00 97.94 97 LEU A N 1
ATOM 713 C CA . LEU A 1 97 ? 6.040 -6.007 -6.982 1.00 97.94 97 LEU A CA 1
ATOM 714 C C . LEU A 1 97 ? 6.209 -5.229 -8.290 1.00 97.94 97 LEU A C 1
ATOM 716 O O . LEU A 1 97 ? 5.205 -4.844 -8.888 1.00 97.94 97 LEU A O 1
ATOM 720 N N . LYS A 1 98 ? 7.442 -5.084 -8.796 1.00 95.75 98 LYS A N 1
ATOM 721 C CA . LYS A 1 98 ? 7.759 -4.323 -10.022 1.00 95.75 98 LYS A CA 1
ATOM 722 C C . LYS A 1 98 ? 7.795 -5.171 -11.297 1.00 95.75 98 LYS A C 1
ATOM 724 O O . LYS A 1 98 ? 8.252 -4.718 -12.351 1.00 95.75 98 LYS A O 1
ATOM 729 N N . SER A 1 99 ? 7.243 -6.384 -11.239 1.00 96.00 99 SER A N 1
ATOM 730 C CA . SER A 1 99 ? 7.189 -7.327 -12.367 1.00 96.00 99 SER A CA 1
ATOM 731 C C . SER A 1 99 ? 6.312 -6.887 -13.551 1.00 96.00 99 SER A C 1
ATOM 733 O O . SER A 1 99 ? 6.302 -7.557 -14.584 1.00 96.00 99 SER A O 1
ATOM 735 N N . GLY A 1 100 ? 5.513 -5.820 -13.421 1.00 96.88 100 GLY A N 1
ATOM 736 C CA . GLY A 1 100 ? 4.542 -5.390 -14.436 1.00 96.88 100 GLY A CA 1
ATOM 737 C C . GLY A 1 100 ? 3.307 -6.291 -14.559 1.00 96.88 100 GLY A C 1
ATOM 738 O O . GLY A 1 100 ? 2.416 -6.036 -15.375 1.00 96.88 100 GLY A O 1
ATOM 739 N N . ARG A 1 101 ? 3.212 -7.344 -13.741 1.00 98.25 101 ARG A N 1
ATOM 740 C CA . ARG A 1 101 ? 2.037 -8.218 -13.671 1.00 98.25 101 ARG A CA 1
ATOM 741 C C . ARG A 1 101 ? 0.988 -7.608 -12.736 1.00 98.25 101 ARG A C 1
ATOM 743 O O . ARG A 1 101 ? 1.354 -6.968 -11.756 1.00 98.25 101 ARG A O 1
ATOM 750 N N . PRO A 1 102 ? -0.316 -7.813 -12.991 1.00 98.69 102 PRO A N 1
ATOM 751 C CA . PRO A 1 102 ? -1.347 -7.431 -12.033 1.00 98.69 102 PRO A CA 1
ATOM 752 C C . PRO A 1 102 ? -1.192 -8.186 -10.705 1.00 98.69 102 PRO A C 1
ATOM 754 O O . PRO A 1 102 ? -1.092 -9.417 -10.700 1.00 98.69 102 PRO A O 1
ATOM 757 N N . ILE A 1 103 ? -1.210 -7.460 -9.591 1.00 98.81 103 ILE A N 1
ATOM 758 C CA . ILE A 1 103 ? -1.083 -7.980 -8.225 1.00 98.81 103 ILE A CA 1
ATOM 759 C C . ILE A 1 103 ? -2.339 -7.595 -7.455 1.00 98.81 103 ILE A C 1
ATOM 761 O O . ILE A 1 103 ? -2.714 -6.426 -7.424 1.00 98.81 103 ILE A O 1
ATOM 765 N N . LYS A 1 104 ? -2.998 -8.585 -6.854 1.00 98.75 104 LYS A N 1
ATOM 766 C CA . LYS A 1 104 ? -4.141 -8.392 -5.967 1.00 98.75 104 LYS A CA 1
ATOM 767 C C . LYS A 1 104 ? -3.646 -8.277 -4.530 1.00 98.75 104 LYS A C 1
ATOM 769 O O . LYS A 1 104 ? -2.870 -9.115 -4.071 1.00 98.75 104 LYS A O 1
ATOM 774 N N . VAL A 1 105 ? -4.146 -7.270 -3.831 1.00 98.81 105 VAL A N 1
ATOM 775 C CA . VAL A 1 105 ? -3.877 -7.006 -2.421 1.00 98.81 105 VAL A CA 1
ATOM 776 C C . VAL A 1 105 ? -5.208 -6.964 -1.689 1.00 98.81 105 VAL A C 1
ATOM 778 O O . VAL A 1 105 ? -6.161 -6.350 -2.169 1.00 98.81 105 VAL A O 1
ATOM 781 N N . GLN A 1 106 ? -5.269 -7.617 -0.535 1.00 98.75 106 GLN A N 1
ATOM 782 C CA . GLN A 1 106 ? -6.398 -7.550 0.383 1.00 98.75 106 GLN A CA 1
ATOM 783 C C . GLN A 1 106 ? -5.905 -7.101 1.753 1.00 98.75 106 GLN A C 1
ATOM 785 O O . GLN A 1 106 ? -4.957 -7.674 2.296 1.00 98.75 106 GLN A O 1
ATOM 790 N N . ILE A 1 107 ? -6.572 -6.091 2.306 1.00 98.69 107 ILE A N 1
ATOM 791 C CA . ILE A 1 107 ? -6.342 -5.605 3.662 1.00 98.69 107 ILE A CA 1
ATOM 792 C C . ILE A 1 107 ? -7.648 -5.750 4.434 1.00 98.69 107 ILE A C 1
ATOM 794 O O . ILE A 1 107 ? -8.659 -5.138 4.080 1.00 98.69 107 ILE A O 1
ATOM 798 N N . ASP A 1 108 ? -7.607 -6.538 5.503 1.00 98.25 108 ASP A N 1
ATOM 799 C CA . ASP A 1 108 ? -8.739 -6.753 6.398 1.00 98.25 108 ASP A CA 1
ATOM 800 C C . ASP A 1 108 ? -8.400 -6.231 7.792 1.00 98.25 108 ASP A C 1
ATOM 802 O O . ASP A 1 108 ? -7.339 -6.528 8.341 1.00 98.25 108 ASP A O 1
ATOM 806 N N . TYR A 1 109 ? -9.323 -5.479 8.381 1.00 97.56 109 TYR A N 1
ATOM 807 C CA . TYR A 1 109 ? -9.258 -5.052 9.769 1.00 97.56 109 TYR A CA 1
ATOM 808 C C . TYR A 1 109 ? -10.435 -5.616 10.559 1.00 97.56 109 TYR A C 1
ATOM 810 O O . TYR A 1 109 ? -11.602 -5.245 10.342 1.00 97.56 109 TYR A O 1
ATOM 818 N N . ASP A 1 110 ? -10.111 -6.470 11.524 1.00 95.88 110 ASP A N 1
ATOM 819 C CA . ASP A 1 110 ? -11.055 -6.938 12.522 1.00 95.88 110 ASP A CA 1
ATOM 820 C C . ASP A 1 110 ? -11.080 -5.973 13.709 1.00 95.88 110 ASP A C 1
ATOM 822 O O . ASP A 1 110 ? -10.143 -5.892 14.498 1.00 95.88 110 ASP A O 1
ATOM 826 N N . GLY A 1 111 ? -12.183 -5.238 13.848 1.00 92.12 111 GLY A N 1
ATOM 827 C CA . GLY A 1 111 ? -12.339 -4.262 14.924 1.00 92.12 111 GLY A CA 1
ATOM 828 C C . GLY A 1 111 ? -12.634 -4.875 16.298 1.00 92.12 111 GLY A C 1
ATOM 829 O O . GLY A 1 111 ? -12.541 -4.156 17.290 1.00 92.12 111 GLY A O 1
ATOM 830 N N . TRP A 1 112 ? -12.990 -6.163 16.379 1.00 90.94 112 TRP A N 1
ATOM 831 C CA . TRP A 1 112 ? -13.183 -6.862 17.653 1.00 90.94 112 TRP A CA 1
ATOM 832 C C . TRP A 1 112 ? -11.849 -7.291 18.249 1.00 90.94 112 TRP A C 1
ATOM 834 O O . TRP A 1 112 ? -11.553 -6.979 19.401 1.00 90.94 112 TRP A O 1
ATOM 844 N N . THR A 1 113 ? -11.034 -7.975 17.448 1.00 94.44 113 THR A N 1
ATOM 845 C CA . THR A 1 113 ? -9.698 -8.440 17.851 1.00 94.44 113 THR A CA 1
ATOM 846 C C . THR A 1 113 ? -8.627 -7.360 17.697 1.00 94.44 113 THR A C 1
ATOM 848 O O . THR A 1 113 ? -7.539 -7.491 18.253 1.00 94.44 113 THR A O 1
ATOM 851 N N . LYS A 1 114 ? -8.950 -6.264 16.997 1.00 94.44 114 LYS A N 1
ATOM 852 C CA . LYS A 1 114 ? -8.048 -5.162 16.634 1.00 94.44 114 LYS A CA 1
ATOM 853 C C . LYS A 1 114 ? -6.882 -5.619 15.760 1.00 94.44 114 LYS A C 1
ATOM 855 O O . LYS A 1 114 ? -5.790 -5.067 15.858 1.00 94.44 114 LYS A O 1
ATOM 860 N N . MET A 1 115 ? -7.103 -6.621 14.918 1.00 96.94 115 MET A N 1
ATOM 861 C CA . MET A 1 115 ? -6.073 -7.194 14.057 1.00 96.94 115 MET A CA 1
ATOM 862 C C . MET A 1 115 ? -6.182 -6.646 12.636 1.00 96.94 115 MET A C 1
ATOM 864 O O . MET A 1 115 ? -7.263 -6.646 12.046 1.00 96.94 115 MET A O 1
ATOM 868 N N . LEU A 1 116 ? -5.053 -6.192 12.094 1.00 97.94 116 LEU A N 1
ATOM 869 C CA . LEU A 1 116 ? -4.877 -5.849 10.689 1.00 97.94 116 LEU A CA 1
ATOM 870 C C . LEU A 1 116 ? -4.151 -6.992 9.978 1.00 97.94 116 LEU A C 1
ATOM 872 O O . LEU A 1 116 ? -3.109 -7.467 10.440 1.00 97.94 116 LEU A O 1
ATOM 876 N N . TYR A 1 117 ? -4.689 -7.394 8.835 1.00 98.44 117 TYR A N 1
ATOM 877 C CA . TYR A 1 117 ? -4.144 -8.434 7.980 1.00 98.44 117 TYR A CA 1
ATOM 878 C C . TYR A 1 117 ? -3.836 -7.864 6.605 1.00 98.44 117 TYR A C 1
ATOM 880 O O . TYR A 1 117 ? -4.684 -7.184 6.032 1.00 98.44 117 TYR A O 1
ATOM 888 N N . VAL A 1 118 ? -2.670 -8.195 6.051 1.00 98.62 118 VAL A N 1
ATOM 889 C CA . VAL A 1 118 ? -2.318 -7.861 4.664 1.00 98.62 118 VAL A CA 1
ATOM 890 C C . VAL A 1 118 ? -1.985 -9.141 3.918 1.00 98.62 118 VAL A C 1
ATOM 892 O O . VAL A 1 118 ? -1.112 -9.912 4.332 1.00 98.62 118 VAL A O 1
ATOM 895 N N . SER A 1 119 ? -2.709 -9.371 2.825 1.00 98.69 119 SER A N 1
ATOM 896 C CA . SER A 1 119 ? -2.524 -10.519 1.945 1.00 98.69 119 SER A CA 1
ATOM 897 C C . SER A 1 119 ? -2.266 -10.069 0.514 1.00 98.69 119 SER A C 1
ATOM 899 O O . SER A 1 119 ? -2.883 -9.115 0.044 1.00 98.69 119 SER A O 1
ATOM 901 N N . VAL A 1 120 ? -1.373 -10.766 -0.185 1.00 98.62 120 VAL A N 1
ATOM 902 C CA . VAL A 1 120 ? -0.926 -10.408 -1.538 1.00 98.62 120 VAL A CA 1
ATOM 903 C C . VAL A 1 120 ? -0.839 -11.663 -2.404 1.00 98.62 120 VAL A C 1
ATOM 905 O O . VAL A 1 120 ? -0.523 -12.747 -1.916 1.00 98.62 120 VAL A O 1
ATOM 908 N N . ALA A 1 121 ? -1.146 -11.528 -3.692 1.00 98.56 121 ALA A N 1
ATOM 909 C CA . ALA A 1 121 ?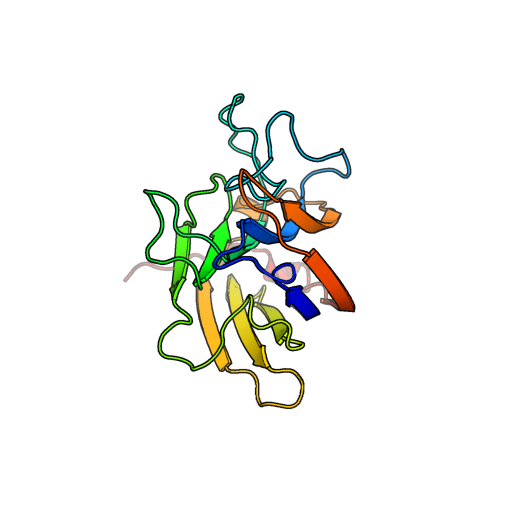 -0.880 -12.535 -4.716 1.00 98.56 121 ALA A CA 1
ATOM 910 C C . ALA A 1 121 ? -0.885 -11.903 -6.109 1.00 98.56 121 ALA A C 1
ATOM 912 O O . ALA A 1 121 ? -1.480 -10.848 -6.326 1.00 98.56 121 ALA A O 1
ATOM 913 N N . TYR A 1 122 ? -0.306 -12.579 -7.100 1.00 98.62 122 TYR A N 1
ATOM 914 C CA . TYR A 1 122 ? -0.611 -12.239 -8.489 1.00 98.62 122 TYR A CA 1
ATOM 915 C C . TYR A 1 122 ? -2.106 -12.414 -8.775 1.00 98.62 122 TYR A C 1
ATOM 917 O O . TYR A 1 122 ? -2.752 -13.335 -8.272 1.00 98.62 122 TYR A O 1
ATOM 925 N N . HIS A 1 123 ? -2.672 -11.541 -9.607 1.00 96.88 123 HIS A N 1
ATOM 926 C CA . HIS A 1 123 ? -4.083 -11.617 -9.966 1.00 96.88 123 HIS A CA 1
ATOM 927 C C . HIS A 1 123 ? -4.420 -12.985 -10.585 1.00 96.88 123 HIS A C 1
ATOM 929 O O . HIS A 1 123 ? -3.739 -13.446 -11.501 1.00 96.88 123 HIS A O 1
ATOM 935 N N . GLY A 1 124 ? -5.482 -13.623 -10.085 1.00 96.12 124 GLY A N 1
ATOM 936 C CA . GLY A 1 124 ? -5.897 -14.972 -10.486 1.00 96.12 124 GLY A CA 1
ATOM 937 C C . GLY A 1 124 ? -5.296 -16.108 -9.650 1.00 96.12 124 GLY A C 1
ATOM 938 O O . GLY A 1 124 ? -5.725 -17.246 -9.810 1.00 96.12 124 GLY A O 1
ATOM 939 N N . TYR A 1 125 ? -4.365 -15.817 -8.736 1.00 97.69 125 TYR A N 1
ATOM 940 C CA . TYR A 1 125 ? -3.817 -16.784 -7.781 1.00 97.69 125 TYR A CA 1
ATOM 941 C C . TYR A 1 125 ? -4.432 -16.601 -6.380 1.00 97.69 125 TYR A C 1
ATOM 943 O O . TYR A 1 125 ? -4.943 -15.518 -6.073 1.00 97.69 125 TYR A O 1
ATOM 951 N N . PRO A 1 126 ? -4.402 -17.638 -5.519 1.00 97.50 126 PRO A N 1
ATOM 952 C CA . PRO A 1 126 ? -4.852 -17.525 -4.133 1.00 97.50 126 PRO A CA 1
ATOM 953 C C . PRO A 1 126 ? -4.032 -16.496 -3.347 1.00 97.50 126 PRO A C 1
ATOM 955 O O . PRO A 1 126 ? -2.807 -16.486 -3.439 1.00 97.50 126 PRO A O 1
ATOM 958 N N . LEU A 1 127 ? -4.709 -15.661 -2.554 1.00 98.19 127 LEU A N 1
ATOM 959 C CA . LEU A 1 127 ? -4.065 -14.696 -1.662 1.00 98.19 127 LEU A CA 1
ATOM 960 C C . LEU A 1 127 ? -3.273 -15.406 -0.561 1.00 98.19 127 LEU A C 1
ATOM 962 O O . LEU A 1 127 ? -3.781 -16.324 0.083 1.00 98.19 127 LEU A O 1
ATOM 966 N N . GLN A 1 128 ? -2.056 -14.928 -0.307 1.00 97.94 128 GLN A N 1
ATOM 967 C CA . GLN A 1 128 ? -1.237 -15.351 0.823 1.00 97.94 128 GLN A CA 1
ATOM 968 C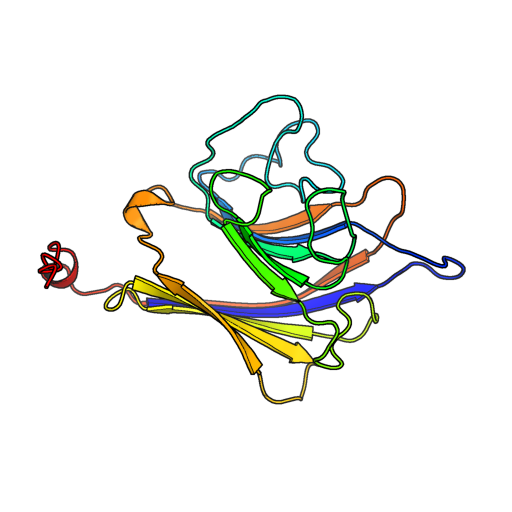 C . GLN A 1 128 ? -1.131 -14.213 1.836 1.00 97.94 128 GLN A C 1
ATOM 970 O O . GLN A 1 128 ? -0.858 -13.074 1.465 1.00 97.94 128 GLN A O 1
ATOM 975 N N . ARG A 1 129 ? -1.345 -14.520 3.118 1.00 98.00 129 ARG A N 1
ATOM 976 C CA . ARG A 1 129 ? -1.197 -13.562 4.219 1.00 98.00 129 ARG A CA 1
ATOM 977 C C . ARG A 1 129 ? 0.277 -13.398 4.582 1.00 98.00 129 ARG A C 1
ATOM 979 O O . ARG A 1 129 ? 0.956 -14.391 4.832 1.00 98.00 129 ARG A O 1
ATOM 986 N N . PHE A 1 130 ? 0.730 -12.151 4.655 1.00 97.62 130 PHE A N 1
ATOM 987 C CA . PHE A 1 130 ? 2.120 -11.788 4.949 1.00 97.62 130 PHE A CA 1
ATOM 988 C C . PHE A 1 130 ? 2.257 -10.951 6.219 1.00 97.62 130 PHE A C 1
ATOM 990 O O . PHE A 1 130 ? 3.247 -11.082 6.934 1.00 97.62 130 PHE A O 1
ATOM 997 N N . ILE A 1 131 ? 1.252 -10.130 6.530 1.00 97.62 131 ILE A N 1
ATOM 998 C CA . ILE A 1 131 ? 1.219 -9.344 7.761 1.00 97.62 131 ILE A CA 1
ATOM 999 C C . ILE A 1 131 ? -0.038 -9.692 8.556 1.00 97.62 131 ILE A C 1
ATOM 1001 O O . ILE A 1 131 ? -1.136 -9.788 8.008 1.00 97.62 131 ILE A O 1
ATOM 1005 N N . GLU A 1 132 ? 0.153 -9.871 9.859 1.00 97.31 132 GLU A N 1
ATOM 1006 C CA . GLU A 1 132 ? -0.878 -10.036 10.880 1.00 97.31 132 GLU A CA 1
ATOM 1007 C C . GLU A 1 132 ? -0.412 -9.289 12.131 1.00 97.31 132 GLU A C 1
ATOM 1009 O O . GLU A 1 132 ? 0.542 -9.714 12.793 1.00 97.31 132 GLU A O 1
ATOM 1014 N N . LYS A 1 133 ? -1.015 -8.129 12.416 1.00 95.81 133 LYS A N 1
ATOM 1015 C CA . LYS A 1 133 ? -0.556 -7.245 13.496 1.00 95.81 133 LYS A CA 1
ATOM 1016 C C . LYS A 1 133 ? -1.702 -6.580 14.253 1.00 95.81 133 LYS A C 1
ATOM 1018 O O . LYS A 1 133 ? -2.682 -6.173 13.630 1.00 95.81 133 LYS A O 1
ATOM 1023 N N . PRO A 1 134 ? -1.572 -6.420 15.581 1.00 94.94 134 PRO A N 1
ATOM 1024 C CA . PRO A 1 134 ? -2.527 -5.645 16.356 1.00 94.94 134 PRO A CA 1
ATOM 1025 C C . PRO A 1 134 ? -2.380 -4.153 16.031 1.00 94.94 134 PRO A C 1
ATOM 1027 O O . PRO A 1 134 ? -1.293 -3.593 16.152 1.00 94.94 134 PRO A O 1
ATOM 1030 N N . ILE A 1 135 ? -3.483 -3.507 15.653 1.00 92.88 135 ILE A N 1
ATOM 1031 C CA . ILE A 1 135 ? -3.584 -2.068 15.394 1.00 92.88 135 ILE A CA 1
ATOM 1032 C C . ILE A 1 135 ? -4.823 -1.524 16.105 1.00 92.88 135 ILE A C 1
ATOM 1034 O O . ILE A 1 135 ? -5.961 -1.928 15.845 1.00 92.88 135 ILE A O 1
ATOM 1038 N N . ILE A 1 136 ? -4.619 -0.568 17.008 1.00 92.00 136 ILE A N 1
ATOM 1039 C CA . ILE A 1 136 ? -5.713 0.130 17.684 1.00 92.00 136 ILE A CA 1
ATOM 1040 C C . ILE A 1 136 ? -6.057 1.371 16.858 1.00 92.00 136 ILE A C 1
ATOM 1042 O O . ILE A 1 136 ? -5.483 2.430 17.072 1.00 92.00 136 ILE A O 1
ATOM 1046 N N . MET A 1 137 ? -7.023 1.258 15.936 1.00 91.81 137 MET A N 1
ATOM 1047 C CA . MET A 1 137 ? -7.360 2.343 14.993 1.00 91.81 137 MET A CA 1
ATOM 1048 C C . MET A 1 137 ? -7.618 3.692 15.676 1.00 91.81 137 MET A C 1
ATOM 1050 O O . MET A 1 137 ? -7.155 4.711 15.187 1.00 91.81 137 MET A O 1
ATOM 1054 N N . SER A 1 138 ? -8.278 3.708 16.840 1.00 89.94 138 SER A N 1
ATOM 1055 C CA . SER A 1 138 ? -8.552 4.941 17.599 1.00 89.94 138 SER A CA 1
ATOM 1056 C C . SER A 1 138 ? -7.312 5.631 18.181 1.00 89.94 138 SER A C 1
ATOM 1058 O O . SER A 1 138 ? -7.414 6.761 18.644 1.00 89.94 138 SER A O 1
ATOM 1060 N N . GLU A 1 139 ? -6.179 4.932 18.243 1.00 90.50 139 GLU A N 1
ATOM 1061 C CA . GLU A 1 139 ? -4.880 5.467 18.673 1.00 90.50 139 GLU A CA 1
ATOM 1062 C C . GLU A 1 139 ? -3.961 5.753 17.472 1.00 90.50 139 GLU A C 1
ATOM 1064 O O . GLU A 1 139 ? -2.949 6.429 17.627 1.00 90.50 139 GLU A O 1
ATOM 1069 N N . THR A 1 140 ? -4.307 5.251 16.281 1.00 90.25 140 THR A N 1
ATOM 1070 C CA . THR A 1 140 ? -3.497 5.362 15.059 1.00 90.25 140 THR A CA 1
ATOM 1071 C C . THR A 1 140 ? -3.994 6.464 14.124 1.00 90.25 140 THR A C 1
ATOM 1073 O O . THR A 1 140 ? -3.188 7.215 13.581 1.00 90.25 140 THR A O 1
ATOM 1076 N N . VAL A 1 141 ? -5.312 6.582 13.943 1.00 92.56 141 VAL A N 1
ATOM 1077 C CA . VAL A 1 141 ? -5.938 7.537 13.019 1.00 92.56 141 VAL A CA 1
ATOM 1078 C C . VAL A 1 141 ? -7.053 8.337 13.708 1.00 92.56 141 VAL A C 1
ATOM 1080 O O . VAL A 1 141 ? -7.616 7.872 14.705 1.00 92.56 141 VAL A O 1
ATOM 1083 N N . PRO A 1 142 ? -7.410 9.534 13.204 1.00 92.00 142 PRO A N 1
ATOM 1084 C CA . PRO A 1 142 ? -8.556 10.287 13.704 1.00 92.00 142 PRO A CA 1
ATOM 1085 C C . PRO A 1 142 ? -9.884 9.534 13.531 1.00 92.00 142 PRO A C 1
ATOM 1087 O O . PRO A 1 142 ? -9.993 8.558 12.793 1.00 92.00 142 PRO A O 1
ATOM 1090 N N . SER A 1 143 ? -10.941 10.022 14.187 1.00 90.31 143 SER A N 1
ATOM 1091 C CA . SER A 1 143 ? -12.280 9.414 14.107 1.00 90.31 143 SER A CA 1
ATOM 1092 C C . SER A 1 143 ? -12.911 9.476 12.712 1.00 90.31 143 SER A C 1
ATOM 1094 O O . SER A 1 143 ? -13.802 8.683 12.413 1.00 90.31 143 SER A O 1
ATOM 1096 N N . SER A 1 144 ? -12.468 10.414 11.874 1.00 92.56 144 SER A N 1
ATOM 1097 C CA . SER A 1 144 ? -12.826 10.525 10.460 1.00 92.56 144 SER A CA 1
ATOM 1098 C C . SER A 1 144 ? -11.550 10.521 9.633 1.00 92.56 144 SER A C 1
ATOM 1100 O O . SER A 1 144 ? -10.591 11.200 9.989 1.00 92.56 144 SER A O 1
ATOM 1102 N N . VAL A 1 145 ? -11.549 9.764 8.541 1.00 94.94 145 VAL A N 1
ATOM 1103 C CA . VAL A 1 145 ? -10.385 9.580 7.671 1.00 94.94 145 VAL A CA 1
ATOM 1104 C C . VAL A 1 145 ? -10.808 9.585 6.212 1.00 94.94 145 VAL A C 1
ATOM 1106 O O . VAL A 1 145 ? -11.942 9.235 5.879 1.00 94.94 145 VAL A O 1
ATOM 1109 N N . TYR A 1 146 ? -9.864 9.928 5.348 1.00 96.06 146 TYR A N 1
ATOM 1110 C CA . TYR A 1 146 ? -9.949 9.727 3.911 1.00 96.06 146 TYR A CA 1
ATOM 1111 C C . TYR A 1 146 ? -9.186 8.456 3.553 1.00 96.06 146 TYR A C 1
ATOM 1113 O O . TYR A 1 146 ? -8.101 8.216 4.076 1.00 96.06 146 TYR A O 1
ATOM 1121 N N . VAL A 1 147 ? -9.752 7.632 2.674 1.00 97.19 147 VAL A N 1
ATOM 1122 C CA . VAL A 1 147 ? -9.092 6.414 2.191 1.00 97.19 147 VAL A CA 1
ATOM 1123 C C . VAL A 1 147 ? -8.738 6.549 0.724 1.00 97.19 147 VAL A C 1
ATOM 1125 O O . VAL A 1 147 ? -9.523 7.081 -0.060 1.00 97.19 147 VAL A O 1
ATOM 1128 N N . GLY A 1 148 ? -7.562 6.066 0.347 1.00 97.31 148 GLY A N 1
ATOM 1129 C CA . GLY A 1 148 ? -7.094 6.194 -1.024 1.00 97.31 148 GLY A CA 1
ATOM 1130 C C . GLY A 1 148 ? -5.698 5.637 -1.218 1.00 97.31 148 GLY A C 1
ATOM 1131 O O . GLY A 1 148 ? -5.273 4.736 -0.497 1.00 97.31 148 GLY A O 1
ATOM 1132 N N . PHE A 1 149 ? -4.999 6.185 -2.205 1.00 97.94 149 PHE A N 1
ATOM 1133 C CA . PHE A 1 149 ? -3.673 5.731 -2.595 1.00 97.94 149 PHE A CA 1
ATOM 1134 C C . PHE A 1 149 ? -2.739 6.914 -2.776 1.00 97.94 149 PHE A C 1
ATOM 1136 O O . PHE A 1 149 ? -3.141 7.965 -3.278 1.00 97.94 149 PHE A O 1
ATOM 1143 N N . THR A 1 150 ? -1.479 6.698 -2.435 1.00 97.06 150 THR A N 1
ATOM 1144 C CA . THR A 1 150 ? -0.372 7.569 -2.821 1.00 97.06 150 THR A CA 1
ATOM 1145 C C . THR A 1 150 ? 0.683 6.727 -3.525 1.00 97.06 150 THR A C 1
ATOM 1147 O O . THR A 1 150 ? 0.730 5.505 -3.376 1.00 97.06 150 THR A O 1
ATOM 1150 N N . ALA A 1 151 ? 1.521 7.367 -4.325 1.00 97.19 151 ALA A N 1
ATOM 1151 C CA . ALA A 1 151 ? 2.663 6.724 -4.951 1.00 97.19 151 ALA A CA 1
ATOM 1152 C C . ALA A 1 151 ? 3.751 7.760 -5.181 1.00 97.19 151 ALA A C 1
ATOM 1154 O O . ALA A 1 151 ? 3.461 8.954 -5.314 1.00 97.19 151 ALA A O 1
ATOM 1155 N N . ALA A 1 152 ? 4.997 7.308 -5.237 1.00 96.25 152 ALA A N 1
ATOM 1156 C CA . ALA A 1 152 ? 6.113 8.191 -5.507 1.00 96.25 152 ALA A CA 1
ATOM 1157 C C . ALA A 1 152 ? 7.164 7.526 -6.390 1.00 96.25 152 ALA A C 1
ATOM 1159 O O . ALA A 1 152 ? 7.382 6.316 -6.373 1.00 96.25 152 ALA A O 1
ATOM 1160 N N . THR A 1 153 ? 7.850 8.382 -7.134 1.00 95.56 153 THR A N 1
ATOM 1161 C CA . THR A 1 153 ? 9.114 8.070 -7.792 1.00 95.56 153 THR A CA 1
ATOM 1162 C C . THR A 1 153 ? 10.215 8.939 -7.196 1.00 95.56 153 THR A C 1
ATOM 1164 O O . THR A 1 153 ? 9.948 10.007 -6.628 1.00 95.56 153 THR A O 1
ATOM 1167 N N . GLY A 1 154 ? 11.455 8.510 -7.375 1.00 90.62 154 GLY A N 1
ATOM 1168 C CA . GLY A 1 154 ? 12.651 9.186 -6.900 1.00 90.62 154 GLY A CA 1
ATOM 1169 C C . GLY A 1 154 ? 13.609 9.470 -8.049 1.00 90.62 154 GLY A C 1
ATOM 1170 O O . GLY A 1 154 ? 13.224 10.023 -9.078 1.00 90.62 154 GLY A O 1
ATOM 1171 N N . ALA A 1 155 ? 14.879 9.105 -7.864 1.00 90.75 155 ALA A N 1
ATOM 1172 C CA . ALA A 1 155 ? 15.916 9.284 -8.884 1.00 90.75 155 ALA A CA 1
ATOM 1173 C C . ALA A 1 155 ? 15.734 8.352 -10.097 1.00 90.75 155 ALA A C 1
ATOM 1175 O O . ALA A 1 155 ? 16.197 8.663 -11.192 1.00 90.75 155 ALA A O 1
ATOM 1176 N N . ILE A 1 156 ? 15.061 7.220 -9.893 1.00 92.50 156 ILE A N 1
ATOM 1177 C CA . ILE A 1 156 ? 14.615 6.297 -10.934 1.00 92.50 156 ILE A CA 1
ATOM 1178 C C . ILE A 1 156 ? 13.091 6.205 -10.875 1.00 92.50 156 ILE A C 1
ATOM 1180 O O . ILE A 1 156 ? 12.485 6.471 -9.837 1.00 92.50 156 ILE A O 1
ATOM 1184 N N . SER A 1 157 ? 12.470 5.888 -12.007 1.00 94.06 157 SER A N 1
ATOM 1185 C CA . SER A 1 157 ? 11.018 5.971 -12.149 1.00 94.06 157 SER A CA 1
ATOM 1186 C C . SER A 1 157 ? 10.399 4.621 -12.473 1.00 94.06 157 SER A C 1
ATOM 1188 O O . SER A 1 157 ? 10.990 3.781 -13.155 1.00 94.06 157 SER A O 1
ATOM 1190 N N . GLU A 1 158 ? 9.157 4.464 -12.042 1.00 96.62 158 GLU A N 1
ATOM 1191 C CA . GLU A 1 158 ? 8.260 3.386 -12.428 1.00 96.62 158 GLU A CA 1
ATOM 1192 C C . GLU A 1 158 ? 6.844 3.930 -12.613 1.00 96.62 158 GLU A C 1
ATOM 1194 O O . GLU A 1 158 ? 6.575 5.104 -12.356 1.00 96.62 158 GLU A O 1
ATOM 1199 N N . SER A 1 159 ? 5.954 3.093 -13.130 1.00 97.50 159 SER A N 1
ATOM 1200 C CA . SER A 1 159 ? 4.529 3.409 -13.247 1.00 97.50 159 SER A CA 1
ATOM 1201 C C . SER A 1 159 ? 3.745 2.682 -12.165 1.00 97.50 159 SER A C 1
ATOM 1203 O O . SER A 1 159 ? 3.989 1.497 -11.942 1.00 97.50 159 SER A O 1
ATOM 1205 N N . HIS A 1 160 ? 2.774 3.362 -11.552 1.00 98.25 160 HIS A N 1
ATOM 1206 C CA . HIS A 1 160 ? 1.877 2.807 -10.534 1.00 98.25 160 HIS A CA 1
ATOM 1207 C C . HIS A 1 160 ? 0.434 2.902 -11.027 1.00 98.25 160 HIS A C 1
ATOM 1209 O O . HIS A 1 160 ? -0.128 3.992 -11.112 1.00 98.25 160 HIS A O 1
ATOM 1215 N N . HIS A 1 161 ? -0.176 1.774 -11.392 1.00 98.50 161 HIS A N 1
ATOM 1216 C CA . HIS A 1 161 ? -1.556 1.744 -11.884 1.00 98.50 161 HIS A CA 1
ATOM 1217 C C . HIS A 1 161 ? -2.476 1.020 -10.904 1.00 98.50 161 HIS A C 1
ATOM 1219 O O . HIS A 1 161 ? -2.242 -0.146 -10.585 1.00 98.50 161 HIS A O 1
ATOM 1225 N N . LEU A 1 162 ? -3.567 1.677 -10.507 1.00 98.62 162 LEU A N 1
ATOM 1226 C CA . LEU A 1 162 ? -4.711 1.041 -9.859 1.00 98.62 162 LEU A CA 1
ATOM 1227 C C . LEU A 1 162 ? -5.657 0.513 -10.944 1.00 98.62 162 LEU A C 1
ATOM 1229 O O . LEU A 1 162 ? -6.168 1.285 -11.751 1.00 98.62 162 LEU A O 1
ATOM 1233 N N . LEU A 1 163 ? -5.850 -0.802 -10.991 1.00 98.56 163 LEU A N 1
ATOM 1234 C CA . LEU A 1 163 ? -6.646 -1.469 -12.026 1.00 98.56 163 LEU A CA 1
ATOM 1235 C C . LEU A 1 163 ? -8.088 -1.723 -11.586 1.00 98.56 163 LEU A C 1
ATOM 1237 O O . LEU A 1 163 ? -8.992 -1.672 -12.412 1.00 98.56 163 LEU A O 1
ATOM 1241 N N . ASP A 1 164 ? -8.285 -2.024 -10.304 1.00 97.88 164 ASP A N 1
ATOM 1242 C CA . ASP A 1 164 ? -9.596 -2.232 -9.688 1.00 97.88 164 ASP A CA 1
ATOM 1243 C C . ASP A 1 164 ? -9.499 -1.989 -8.177 1.00 97.88 164 ASP A C 1
ATOM 1245 O O . ASP A 1 164 ? -8.436 -2.209 -7.585 1.00 97.88 164 ASP A O 1
ATOM 1249 N N . TRP A 1 165 ? -10.593 -1.551 -7.556 1.00 98.69 165 TRP A N 1
ATOM 1250 C CA . TRP A 1 165 ? -10.656 -1.276 -6.123 1.00 98.69 165 TRP A CA 1
ATOM 1251 C C . TRP A 1 165 ? -12.068 -1.440 -5.565 1.00 98.69 165 TRP A C 1
ATOM 1253 O O . TRP A 1 165 ? -13.031 -0.848 -6.045 1.00 98.69 165 TRP A O 1
ATOM 1263 N N . THR A 1 166 ? -12.171 -2.206 -4.483 1.00 98.44 166 THR A N 1
ATOM 1264 C CA . THR A 1 166 ? -13.359 -2.315 -3.642 1.00 98.44 166 THR A CA 1
ATOM 1265 C C . THR A 1 166 ? -12.990 -1.992 -2.200 1.00 98.44 166 THR A C 1
ATOM 1267 O O . THR A 1 166 ? -12.035 -2.549 -1.661 1.00 98.44 166 THR A O 1
ATOM 1270 N N . PHE A 1 167 ? -13.782 -1.138 -1.557 1.00 98.12 167 PHE A N 1
ATOM 1271 C CA . PHE A 1 167 ? -13.652 -0.795 -0.145 1.00 98.12 167 PHE A CA 1
ATOM 1272 C C . PHE A 1 167 ? -14.992 -1.006 0.557 1.00 98.12 167 PHE A C 1
ATOM 1274 O O . PHE A 1 167 ? -16.023 -0.511 0.106 1.00 98.12 167 PHE A O 1
ATOM 1281 N N . THR A 1 168 ? -14.984 -1.740 1.666 1.00 96.94 168 THR A N 1
ATOM 1282 C CA . THR A 1 168 ? -16.180 -2.038 2.457 1.00 96.94 168 THR A CA 1
ATOM 1283 C C . THR A 1 168 ? -15.922 -1.799 3.934 1.00 96.94 168 THR A C 1
ATOM 1285 O O . THR A 1 168 ? -14.849 -2.091 4.468 1.00 96.94 168 THR A O 1
ATOM 1288 N N . THR A 1 169 ? -16.935 -1.273 4.615 1.00 94.06 169 THR A N 1
ATOM 1289 C CA . THR A 1 169 ? -16.909 -1.072 6.060 1.00 94.06 169 THR A CA 1
ATOM 1290 C C . THR A 1 169 ? -18.194 -1.596 6.669 1.00 94.06 169 THR A C 1
ATOM 1292 O O . THR A 1 169 ? -19.282 -1.449 6.116 1.00 94.06 169 THR A O 1
ATOM 1295 N N . PHE A 1 170 ? -18.057 -2.210 7.839 1.00 89.88 170 PHE A N 1
ATOM 1296 C CA . PHE A 1 170 ? -19.187 -2.620 8.660 1.00 89.88 170 PHE A CA 1
ATOM 1297 C C . PHE A 1 170 ? -19.013 -2.005 10.047 1.00 89.88 170 PHE A C 1
ATOM 1299 O O . PHE A 1 170 ? -18.014 -2.312 10.720 1.00 89.88 170 PHE A O 1
ATOM 1306 N N . PRO A 1 171 ? -19.935 -1.130 10.4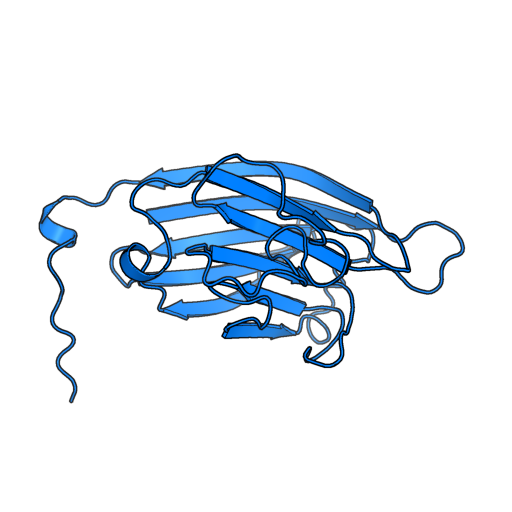84 1.00 82.25 171 PRO A N 1
ATOM 1307 C CA . PRO A 1 171 ? -19.864 -0.546 11.811 1.00 82.25 171 PRO A CA 1
ATOM 1308 C C . PRO A 1 171 ? -20.027 -1.643 12.861 1.00 82.25 171 PRO A C 1
ATOM 1310 O O . PRO A 1 171 ? -20.819 -2.572 12.697 1.00 82.25 171 PRO A O 1
ATOM 1313 N N . LEU A 1 172 ? -19.263 -1.541 13.946 1.00 78.75 172 LEU A N 1
ATOM 1314 C CA . LEU A 1 172 ? -19.480 -2.402 15.100 1.00 78.75 172 LEU A CA 1
ATOM 1315 C C . LEU A 1 172 ? -20.571 -1.801 16.001 1.00 78.75 172 LEU A C 1
ATOM 1317 O O . LEU A 1 172 ? -20.663 -0.574 16.098 1.00 78.75 172 LEU A O 1
ATOM 1321 N N . PRO A 1 173 ? -21.394 -2.627 16.672 1.00 74.50 173 PRO A N 1
ATOM 1322 C CA . PRO A 1 173 ? -22.369 -2.139 17.642 1.00 74.50 173 PRO A CA 1
ATOM 1323 C C . PRO A 1 173 ? -21.684 -1.320 18.743 1.00 74.50 173 PRO A C 1
ATOM 1325 O O . PRO A 1 173 ? -20.643 -1.715 19.251 1.00 74.50 173 PRO A O 1
ATOM 1328 N N . SER A 1 174 ? -22.288 -0.220 19.190 1.00 63.19 174 SER A N 1
ATOM 1329 C CA . SER A 1 174 ? -21.692 0.727 20.155 1.00 63.19 174 SER A CA 1
ATOM 1330 C C . SER A 1 174 ? -21.193 0.110 21.477 1.00 63.19 174 SER A C 1
ATOM 1332 O O . SER A 1 174 ? -20.290 0.656 22.110 1.00 63.19 174 SER A O 1
ATOM 1334 N N . TYR A 1 175 ? -21.717 -1.049 21.888 1.00 59.31 175 TYR A N 1
ATOM 1335 C CA . TYR A 1 175 ? -21.259 -1.783 23.075 1.00 59.31 175 TYR A CA 1
ATOM 1336 C C . TYR A 1 175 ? -19.879 -2.450 22.909 1.00 59.31 175 TYR A C 1
ATOM 1338 O O . TYR A 1 175 ? -19.249 -2.771 23.915 1.00 59.31 175 TYR A O 1
ATOM 1346 N N . SER A 1 176 ? -19.381 -2.619 21.679 1.00 54.12 176 SER A N 1
ATOM 1347 C CA . SER A 1 176 ? -18.080 -3.238 21.381 1.00 54.12 176 SER A CA 1
ATOM 1348 C C . SER A 1 176 ? -16.884 -2.297 21.551 1.00 54.12 176 SER A C 1
ATOM 1350 O O . SER A 1 176 ? -15.745 -2.749 21.581 1.00 54.12 176 SER A O 1
ATOM 1352 N N . LEU A 1 177 ? -17.126 -0.984 21.641 1.00 50.97 177 LEU A N 1
ATOM 1353 C CA . LEU A 1 177 ? -16.086 0.048 21.752 1.00 50.97 177 LEU A CA 1
ATOM 1354 C C . LEU A 1 177 ? -15.587 0.247 23.191 1.00 50.97 177 LEU A C 1
ATOM 1356 O O . LEU A 1 177 ? -14.624 0.981 23.421 1.00 50.97 177 LEU A O 1
ATOM 1360 N N . LYS A 1 178 ? -16.222 -0.392 24.183 1.00 46.88 178 LYS A N 1
ATOM 1361 C CA . LYS A 1 178 ? -15.723 -0.363 25.560 1.00 46.88 178 LYS A CA 1
ATOM 1362 C C . LYS A 1 178 ? -14.431 -1.172 25.622 1.00 46.88 178 LYS A C 1
ATOM 1364 O O . LYS A 1 178 ? -14.440 -2.357 25.306 1.00 46.88 178 LYS A O 1
ATOM 1369 N N . LYS A 1 179 ? -13.333 -0.518 26.030 1.00 48.50 179 LYS A N 1
ATOM 1370 C CA . LYS A 1 179 ? -12.023 -1.133 26.298 1.00 48.50 179 LYS A CA 1
ATOM 1371 C C . LYS A 1 179 ? -12.222 -2.475 27.007 1.00 48.50 179 LYS A C 1
ATOM 1373 O O . LYS A 1 179 ? -12.551 -2.504 28.190 1.00 48.50 179 LYS A O 1
ATOM 1378 N N . GLN A 1 180 ? -12.010 -3.579 26.295 1.00 50.41 180 GLN A N 1
ATOM 1379 C CA . GLN A 1 180 ? -11.703 -4.830 26.965 1.00 50.41 180 GLN A CA 1
ATOM 1380 C C . GLN A 1 180 ? -10.352 -4.605 27.638 1.00 50.41 180 GLN A C 1
ATOM 1382 O O . GLN A 1 180 ? -9.342 -4.379 26.969 1.00 50.41 180 GLN A O 1
ATOM 1387 N N . ASN A 1 181 ? -10.368 -4.548 28.969 1.00 41.75 181 ASN A N 1
ATOM 1388 C CA . ASN A 1 181 ? -9.161 -4.569 29.777 1.00 41.75 181 ASN A CA 1
ATOM 1389 C C . ASN A 1 181 ? -8.422 -5.859 29.422 1.00 41.75 181 ASN A C 1
ATOM 1391 O O . ASN A 1 181 ? -8.829 -6.938 29.846 1.00 41.75 181 ASN A O 1
ATOM 1395 N N . LEU A 1 182 ? -7.373 -5.749 28.608 1.00 45.47 182 LEU A N 1
ATOM 1396 C CA . LEU A 1 182 ? -6.404 -6.820 28.431 1.00 45.47 182 LEU A CA 1
ATOM 1397 C C . LEU A 1 182 ? -5.781 -7.064 29.806 1.00 45.47 182 LEU A C 1
ATOM 1399 O O . LEU A 1 182 ? -4.933 -6.297 30.264 1.00 45.47 182 LEU A O 1
ATOM 1403 N N . VAL A 1 183 ? -6.272 -8.090 30.497 1.00 39.53 183 VAL A N 1
ATOM 1404 C CA . VAL A 1 183 ? -5.647 -8.610 31.708 1.00 39.53 183 VAL A CA 1
ATOM 1405 C C . VAL A 1 183 ? -4.300 -9.169 31.269 1.00 39.53 183 VAL A C 1
ATOM 1407 O O . VAL A 1 183 ? -4.237 -10.146 30.527 1.00 39.53 183 VAL A O 1
ATOM 1410 N N . LYS A 1 184 ? -3.219 -8.497 31.669 1.00 37.62 184 LYS A N 1
ATOM 1411 C CA . LYS A 1 184 ? -1.873 -9.060 31.580 1.00 37.62 184 LYS A CA 1
ATOM 1412 C C . LYS A 1 184 ? -1.802 -10.205 32.592 1.00 37.62 184 LYS A C 1
ATOM 1414 O O . LYS A 1 184 ? -1.980 -9.953 33.784 1.00 37.62 184 LYS A O 1
ATOM 1419 N N . HIS A 1 185 ? -1.601 -11.425 32.107 1.00 43.50 185 HIS A N 1
ATOM 1420 C CA . HIS A 1 185 ? -1.079 -12.531 32.908 1.00 43.50 185 HIS A CA 1
ATOM 1421 C C . HIS A 1 185 ? 0.445 -12.516 32.848 1.00 43.50 185 HIS A C 1
ATOM 1423 O O . HIS A 1 185 ? 0.975 -12.151 31.772 1.00 43.50 185 HIS A O 1
#

Secondary structure (DSSP, 8-state):
-EEEEEEEEEEEPTT-S----EEEEEEESS-PPPPTT--GGGTTTS-SSS------EEEEEE-S--TTSS-SSEEEEESSSSS-SEEEE-TTTT--TTBSS-EEEEEEEETTTTEEEEEEEETTSPPEEEEEEE--HHHHS-SS-EEEEEEE--SS-EEEEEEEEEEEE-PPPGGGGS-------

pLDDT: mean 89.5, std 13.85, range [37.62, 98.81]

InterPro domains:
  IPR001220 Legume lectin domain [PF00139] (3-170)
  IPR001220 Legume lectin domain [cd06899] (3-170)
  IPR013320 Concanavalin A-like lectin/glucanase domain superfamily [SSF49899] (3-170)
  IPR019825 Legume lectin, beta chain, Mn/Ca-binding site [PS00307] (57-63)
  IPR050258 Leguminous Lectin [PTHR32401] (3-173)

Organism: Citrus sinensis (NCBI:txid2711)

Foldseek 3Di:
DKKKKFKKFKAADPPDPAADFWKKKKWFQDDDFQDPCCATLNQSPDHPVDQWQGLMWIWIQTQQDDPLDPGRGKIAIDFRDSNGPDIFHCPVVPDGRHPRFIKMWMWDADQLQQWIWIWIDGPPDDTDTGDIDRDDSVVRYPPDTDIDMGGHGDPGHIDMDTPDMDIDDDDDPPVSPPDPPPPDD